Protein AF-A0A2G5T1W6-F1 (afdb_monomer_lite)

Organism: NCBI:txid1611254

Sequence (279 aa):
MADDSVLAAVERASLLQRIHRLDRDCKHKIKNFEFHKQRRVELQKAIESCLECIICNDSFDSKESTPRVLGCGHVFCEKCVFEMLERERRPIRFLMGMRSNKFPEVIIHCPICQKEIRFSENTTELSVWKFLPLMEVAESFTNTISLDSVDLVVQHETVILKGDETSDRLETIIKRLEQNSLDVNKKKVLENDRHTILDKLSNPIRNCARCHNQYHNTPFILKCGHVFCEACNILFFERFKKIEPACVKCPQCNKLSHYQRNETRGTAIYTFINSSQMH

Foldseek 3Di:
DVPVVVVQVVLVVVLVVLLVVLLVLLVVLLVVLVVLLVLLVLLVVLLLVLQAFPPPRDGCQDPQQFWFAALQQEIGGLVVQQVQQCVFQVVVCVVVVHDPQWRDWDWGADPPPRDIGIDHIPDGSVQTATQVLSNQLSNLVVPDPLPPPPPPDLDDDDDDDPPPDDPVRSVVSSVVSVVSSVVSVVSSVVSVVSSVSSVVSQQQQAAAPPPSDGEQDFWFAASNNGIGHPVVLCVQCVPDDQQQWHWGQDPPPRDIGTDHRPRDSTHGHPSGDHPVSSD

InterPro domains:
  IPR001841 Zinc finger, RING-type [PS50089] (53-114)
  IPR001841 Zinc finger, RING-type [PS50089] (208-254)
  IPR001841 Zinc finger, RING-type [SM00184] (53-113)
  IPR001841 Zinc finger, RING-type [SM00184] (208-253)
  IPR013083 Zinc finger, RING/FYVE/PHD-type [G3DSA:3.30.40.10] (40-144)
  IPR013083 Zinc finger, RING/FYVE/PHD-type [G3DSA:3.30.40.10] (197-273)
  IPR017907 Zinc finger, RING-type, conserved site [PS00518] (72-81)
  IPR027370 Zinc finger, RING-type, eukaryotic [PF13445] (53-90)
  IPR027370 Zinc finger, RING-type, eukaryotic [PF13445] (208-251)
  IPR051435 RING finger E3 ubiquitin-protein ligases [PTHR22791] (49-210)

pLDDT: mean 92.52, std 7.52, range [57.97, 98.19]

Secondary structure (DSSP, 8-state):
--HHHHHHHHHHHHHHHHHHHHHHHHHHHHHHHHHHHHHHHHHHHHHHHHSB-TTT--BTTSGGG-EEE-TTS-EEEHHHHHHHHHHHHHHHHHHTT--TT----EEEE-TTT--EEEE-TT--GGGSEE-HHHHHHHHHHHT-GGG---------------S---HHHHHHHHHHHHHHHHHHHHHHHHHHHHHHHHHHHHHHHHB-TTT--B-SS--EE-TTS-EE-HHHHHHHHTTS-TTS-EEEE-TTT--EEEE-TTS-SSEE-S-S--GGG--

Radius of gyration: 29.35 Å; chains: 1; bounding box: 79×38×89 Å

Structure (mmCIF, N/CA/C/O backbone):
data_AF-A0A2G5T1W6-F1
#
_entry.id   AF-A0A2G5T1W6-F1
#
loop_
_atom_site.group_PDB
_atom_site.id
_atom_site.type_symbol
_atom_site.label_atom_id
_atom_site.label_alt_id
_atom_site.label_comp_id
_atom_site.label_asym_id
_atom_site.label_entity_id
_atom_site.label_seq_id
_atom_site.pdbx_PDB_ins_code
_atom_site.Cartn_x
_atom_site.Cartn_y
_atom_site.Cartn_z
_atom_site.occupancy
_atom_site.B_iso_or_equiv
_atom_site.auth_seq_id
_atom_site.auth_comp_id
_atom_site.auth_asym_id
_atom_site.auth_atom_id
_atom_site.pdbx_PDB_model_num
ATOM 1 N N . MET A 1 1 ? -45.309 -1.003 57.511 1.00 59.94 1 MET A N 1
ATOM 2 C CA . MET A 1 1 ? -44.416 -2.158 57.261 1.00 59.94 1 MET A CA 1
ATOM 3 C C . MET A 1 1 ? -44.506 -2.739 55.846 1.00 59.94 1 MET A C 1
ATOM 5 O O . MET A 1 1 ? -43.591 -3.451 55.471 1.00 59.94 1 MET A O 1
ATOM 9 N N . ALA A 1 2 ? -45.533 -2.436 55.037 1.00 59.56 2 ALA A N 1
ATOM 10 C CA . ALA A 1 2 ? -45.559 -2.829 53.618 1.00 59.56 2 ALA A CA 1
ATOM 11 C C . ALA A 1 2 ? -44.713 -1.917 52.692 1.00 59.56 2 ALA A C 1
ATOM 13 O O . ALA A 1 2 ? -44.535 -2.243 51.525 1.00 59.56 2 ALA A O 1
ATOM 14 N N . ASP A 1 3 ? -44.188 -0.800 53.206 1.00 76.56 3 ASP A N 1
ATOM 15 C CA . ASP A 1 3 ? -43.534 0.253 52.412 1.00 76.56 3 ASP A CA 1
ATOM 16 C C . ASP A 1 3 ? -42.087 -0.105 52.005 1.00 76.56 3 ASP A C 1
ATOM 18 O O . ASP A 1 3 ? -41.707 0.015 50.842 1.00 76.56 3 ASP A O 1
ATOM 22 N N . ASP A 1 4 ? -41.298 -0.672 52.926 1.00 86.38 4 ASP A N 1
ATOM 23 C CA . ASP A 1 4 ? -39.867 -0.946 52.696 1.00 86.38 4 ASP A CA 1
ATOM 24 C C . ASP A 1 4 ? -39.619 -2.020 51.623 1.00 86.38 4 ASP A C 1
ATOM 26 O O . ASP A 1 4 ? -38.677 -1.929 50.835 1.00 86.38 4 ASP A O 1
ATOM 30 N N . SER A 1 5 ? -40.494 -3.029 51.541 1.00 87.31 5 SER A N 1
ATOM 31 C CA . SER A 1 5 ? -40.389 -4.081 50.519 1.00 87.31 5 SER A CA 1
ATOM 32 C C . SER A 1 5 ? -40.686 -3.555 49.115 1.00 87.31 5 SER A C 1
ATOM 34 O O . SER A 1 5 ? -40.118 -4.060 48.145 1.00 87.31 5 SER A O 1
ATOM 36 N N . VAL A 1 6 ? -41.587 -2.577 48.993 1.00 88.12 6 VAL A N 1
ATOM 37 C CA . VAL A 1 6 ? -41.930 -1.965 47.705 1.00 88.12 6 VAL A CA 1
ATOM 38 C C . VAL A 1 6 ? -40.779 -1.074 47.245 1.00 88.12 6 VAL A C 1
ATOM 40 O O . VAL A 1 6 ? -40.352 -1.182 46.095 1.00 88.12 6 VAL A O 1
ATOM 43 N N . LEU A 1 7 ? -40.215 -0.270 48.150 1.00 88.25 7 LEU A N 1
ATOM 44 C CA . LEU A 1 7 ? -39.054 0.576 47.864 1.00 88.25 7 LEU A CA 1
ATOM 45 C C . LEU A 1 7 ? -37.842 -0.246 47.396 1.00 88.25 7 LEU A C 1
ATOM 47 O O . LEU A 1 7 ? -37.270 0.058 46.348 1.00 88.25 7 LEU A O 1
ATOM 51 N N . ALA A 1 8 ? -37.516 -1.344 48.088 1.00 90.06 8 ALA A N 1
ATOM 52 C CA . ALA A 1 8 ? -36.414 -2.229 47.702 1.00 90.06 8 ALA A CA 1
ATOM 53 C C . ALA A 1 8 ? -36.625 -2.893 46.324 1.00 90.06 8 ALA A C 1
ATOM 55 O O . ALA A 1 8 ? -35.678 -3.064 45.552 1.00 90.06 8 ALA A O 1
ATOM 56 N N . ALA A 1 9 ? -37.867 -3.252 45.979 1.00 92.19 9 ALA A N 1
ATOM 57 C CA . ALA A 1 9 ? -38.192 -3.825 44.673 1.00 92.19 9 ALA A CA 1
ATOM 58 C C . ALA A 1 9 ? -38.029 -2.804 43.531 1.00 92.19 9 ALA A C 1
ATOM 60 O O . ALA A 1 9 ? -37.497 -3.142 42.470 1.00 92.19 9 ALA A O 1
ATOM 61 N N . VAL A 1 10 ? -38.448 -1.554 43.755 1.00 94.50 10 VAL A N 1
ATOM 62 C CA . VAL A 1 10 ? -38.295 -0.453 42.790 1.00 94.50 10 VAL A CA 1
ATOM 63 C C . VAL A 1 10 ? -36.817 -0.125 42.561 1.00 94.50 10 VAL A C 1
ATOM 65 O O . VAL A 1 10 ? -36.385 0.006 41.413 1.00 94.50 10 VAL A O 1
ATOM 68 N N . GLU A 1 11 ? -36.021 -0.050 43.628 1.00 95.62 11 GLU A N 1
ATOM 69 C CA . GLU A 1 11 ? -34.578 0.188 43.537 1.00 95.62 11 GLU A CA 1
ATOM 70 C C . GLU A 1 11 ? -33.872 -0.925 42.752 1.00 95.62 11 GLU A C 1
ATOM 72 O O . GLU A 1 11 ? -33.144 -0.655 41.791 1.00 95.62 11 GLU A O 1
ATOM 77 N N . ARG A 1 12 ? -34.166 -2.191 43.078 1.00 94.94 12 ARG A N 1
ATOM 78 C CA . ARG A 1 12 ? -33.647 -3.351 42.345 1.00 94.94 12 ARG A CA 1
ATOM 79 C C . ARG A 1 12 ? -33.980 -3.272 40.854 1.00 94.94 12 ARG A C 1
ATOM 81 O O . ARG A 1 12 ? -33.104 -3.493 40.017 1.00 94.94 12 ARG A O 1
ATOM 88 N N . ALA A 1 13 ? -35.228 -2.953 40.508 1.00 95.50 13 ALA A N 1
ATOM 89 C CA . ALA A 1 13 ? -35.657 -2.821 39.118 1.00 95.50 13 ALA A CA 1
ATOM 90 C C . ALA A 1 13 ? -34.876 -1.720 38.377 1.00 95.50 13 ALA A C 1
ATOM 92 O O . ALA A 1 13 ? -34.442 -1.929 37.241 1.00 95.50 13 ALA A O 1
ATOM 93 N N . SER A 1 14 ? -34.627 -0.585 39.037 1.00 97.06 14 SER A N 1
ATOM 94 C CA . SER A 1 14 ? -33.811 0.510 38.497 1.00 97.06 14 SER A CA 1
ATOM 95 C C . SER A 1 14 ? -32.368 0.071 38.207 1.00 97.06 14 SER A C 1
ATOM 97 O O . SER A 1 14 ? -31.842 0.318 37.114 1.00 97.06 14 SER A O 1
ATOM 99 N N . LEU A 1 15 ? -31.735 -0.653 39.139 1.00 97.25 15 LEU A N 1
ATOM 100 C CA . LEU A 1 15 ? -30.378 -1.186 38.963 1.00 97.25 15 LEU A CA 1
ATOM 101 C C . LEU A 1 15 ? -30.306 -2.195 37.810 1.00 97.25 15 LEU A C 1
ATOM 103 O O . LEU A 1 15 ? -29.427 -2.086 36.953 1.00 97.25 15 LEU A O 1
ATOM 107 N N . LEU A 1 16 ? -31.258 -3.129 37.729 1.00 96.31 16 LEU A N 1
ATOM 108 C CA . LEU A 1 16 ? -31.348 -4.097 36.630 1.00 96.31 16 LEU A CA 1
ATOM 109 C C . LEU A 1 16 ? -31.515 -3.399 35.274 1.00 96.31 16 LEU A C 1
ATOM 111 O O . LEU A 1 16 ? -30.816 -3.722 34.311 1.00 96.31 16 LEU A O 1
ATOM 115 N N . GLN A 1 17 ? -32.381 -2.386 35.193 1.00 96.88 17 GLN A N 1
ATOM 116 C CA . GLN A 1 17 ? -32.556 -1.595 33.977 1.00 96.88 17 GLN A CA 1
ATOM 117 C C . GLN A 1 17 ? -31.264 -0.859 33.585 1.00 96.88 17 GLN A C 1
ATOM 119 O O . GLN A 1 17 ? -30.926 -0.782 32.400 1.00 96.88 17 GLN A O 1
ATOM 124 N N . ARG A 1 18 ? -30.513 -0.326 34.558 1.00 97.75 18 ARG A N 1
ATOM 125 C CA . ARG A 1 18 ? -29.199 0.292 34.316 1.00 97.75 18 ARG A CA 1
ATOM 126 C C . ARG A 1 18 ? -28.182 -0.724 33.798 1.00 97.75 18 ARG A C 1
ATOM 128 O O . ARG A 1 18 ? -27.520 -0.421 32.808 1.00 97.75 18 ARG A O 1
ATOM 135 N N . ILE A 1 19 ? -28.109 -1.918 34.386 1.00 96.69 19 ILE A N 1
ATOM 136 C CA . ILE A 1 19 ? -27.242 -3.011 33.916 1.00 96.69 19 ILE A CA 1
ATOM 137 C C . ILE A 1 19 ? -27.563 -3.366 32.465 1.00 96.69 19 ILE A C 1
ATOM 139 O O . ILE A 1 19 ? -26.660 -3.382 31.636 1.00 96.69 19 ILE A O 1
ATOM 143 N N . HIS A 1 20 ? -28.836 -3.581 32.123 1.00 96.38 20 HIS A N 1
ATOM 144 C CA . HIS A 1 20 ? -29.225 -3.928 30.754 1.00 96.38 20 HIS A CA 1
ATOM 145 C C . HIS A 1 20 ? -28.880 -2.841 29.729 1.00 96.38 20 HIS A C 1
ATOM 147 O O . HIS A 1 20 ? -28.500 -3.164 28.601 1.00 96.38 20 HIS A O 1
ATOM 153 N N . ARG A 1 21 ? -29.001 -1.559 30.100 1.00 97.19 21 ARG A N 1
ATOM 154 C CA . ARG A 1 21 ? -28.564 -0.444 29.244 1.00 97.19 21 ARG A CA 1
ATOM 155 C C . ARG A 1 21 ? -27.050 -0.462 29.045 1.00 97.19 21 ARG A C 1
ATOM 157 O O . ARG A 1 21 ? -26.600 -0.493 27.906 1.00 97.19 21 ARG A O 1
ATOM 164 N N . LEU A 1 22 ? -26.282 -0.525 30.133 1.00 96.69 22 LEU A N 1
ATOM 165 C CA . LEU A 1 22 ? -24.819 -0.542 30.077 1.00 96.69 22 LEU A CA 1
ATOM 166 C C . LEU A 1 22 ? -24.272 -1.758 29.321 1.00 96.69 22 LEU A C 1
ATOM 168 O O . LEU A 1 22 ? -23.332 -1.615 28.546 1.00 96.69 22 LEU A O 1
ATOM 172 N N . ASP A 1 23 ? -24.864 -2.938 29.505 1.00 96.50 23 ASP A N 1
ATOM 173 C CA . ASP A 1 23 ? -24.495 -4.160 28.784 1.00 96.50 23 ASP A CA 1
ATOM 174 C C . ASP A 1 23 ? -24.718 -4.005 27.271 1.00 96.50 23 ASP A C 1
ATOM 176 O O . ASP A 1 23 ? -23.822 -4.279 26.470 1.00 96.50 23 ASP A O 1
ATOM 180 N N . ARG A 1 24 ? -25.883 -3.479 26.866 1.00 96.25 24 ARG A N 1
ATOM 181 C CA . ARG A 1 24 ? -26.185 -3.180 25.458 1.00 96.25 24 ARG A CA 1
ATOM 182 C C . ARG A 1 24 ? -25.208 -2.162 24.870 1.00 96.25 24 ARG A C 1
ATOM 184 O O . ARG A 1 24 ? -24.706 -2.374 23.765 1.00 96.25 24 ARG A O 1
ATOM 191 N N . ASP A 1 25 ? -24.923 -1.092 25.605 1.00 96.38 25 ASP A N 1
ATOM 192 C CA . ASP A 1 25 ? -23.989 -0.049 25.180 1.00 96.38 25 ASP A CA 1
ATOM 193 C C . ASP A 1 25 ? -22.567 -0.602 25.042 1.00 96.38 25 ASP A C 1
ATOM 195 O O . ASP A 1 25 ? -21.893 -0.326 24.049 1.00 96.38 25 ASP A O 1
ATOM 199 N N . CYS A 1 26 ? -22.124 -1.441 25.985 1.00 96.38 26 CYS A N 1
ATOM 200 C CA . CYS A 1 26 ? -20.847 -2.147 25.901 1.00 96.38 26 CYS A CA 1
ATOM 201 C C . CYS A 1 26 ? -20.792 -3.027 24.652 1.00 96.38 26 CYS A C 1
ATOM 203 O O . CYS A 1 26 ? -19.856 -2.898 23.869 1.00 96.38 26 CYS A O 1
ATOM 205 N N . LYS A 1 27 ? -21.810 -3.862 24.407 1.00 95.62 27 LYS A N 1
ATOM 206 C CA . LYS A 1 27 ? -21.886 -4.711 23.206 1.00 95.62 27 LYS A CA 1
ATOM 207 C C . LYS A 1 27 ? -21.796 -3.893 21.920 1.00 95.62 27 LYS A C 1
ATOM 209 O O . LYS A 1 27 ? -21.060 -4.263 21.008 1.00 95.62 27 LYS A O 1
ATOM 214 N N . HIS A 1 28 ? -22.506 -2.769 21.844 1.00 96.50 28 HIS A N 1
ATOM 215 C CA . HIS A 1 28 ? -22.442 -1.881 20.684 1.00 96.50 28 HIS A CA 1
ATOM 216 C C . HIS A 1 28 ? -21.050 -1.256 20.511 1.00 96.50 28 HIS A C 1
ATOM 218 O O . HIS A 1 28 ? -20.508 -1.248 19.406 1.00 96.50 28 HIS A O 1
ATOM 224 N N . LYS A 1 29 ? -20.435 -0.772 21.596 1.00 96.31 29 LYS A N 1
ATOM 225 C CA . LYS A 1 29 ? -19.072 -0.221 21.566 1.00 96.31 29 LYS A CA 1
ATOM 226 C C . LYS A 1 29 ? -18.034 -1.259 21.152 1.00 96.31 29 LYS A C 1
ATOM 228 O O . LYS A 1 29 ? -17.126 -0.913 20.404 1.00 96.31 29 LYS A O 1
ATOM 233 N N . ILE A 1 30 ? -18.181 -2.506 21.594 1.00 95.38 30 ILE A N 1
ATOM 234 C CA . ILE A 1 30 ? -17.285 -3.610 21.233 1.00 95.38 30 ILE A CA 1
ATOM 235 C C . ILE A 1 30 ? -17.407 -3.930 19.746 1.00 95.38 30 ILE A C 1
ATOM 237 O O . ILE A 1 30 ? -16.393 -3.915 19.060 1.00 95.38 30 ILE A O 1
ATOM 241 N N . LYS A 1 31 ? -18.627 -4.072 19.212 1.00 95.62 31 LYS A N 1
ATOM 242 C CA . LYS A 1 31 ? -18.839 -4.237 17.761 1.00 95.62 31 LYS A CA 1
ATOM 243 C C . LYS A 1 31 ? -18.237 -3.088 16.946 1.00 95.62 31 LYS A C 1
ATOM 245 O O . LYS A 1 31 ? -17.646 -3.296 15.894 1.00 95.62 31 LYS A O 1
ATOM 250 N N . ASN A 1 32 ? -18.381 -1.857 17.435 1.00 95.62 32 ASN A N 1
ATOM 251 C CA . ASN A 1 32 ? -17.805 -0.677 16.794 1.00 95.62 32 ASN A CA 1
ATOM 252 C C . ASN A 1 32 ? -16.262 -0.712 16.831 1.00 95.62 32 ASN A C 1
ATOM 254 O O . ASN A 1 32 ? -15.614 -0.442 15.825 1.00 95.62 32 ASN A O 1
ATOM 258 N N . PHE A 1 33 ? -15.669 -1.097 17.964 1.00 94.81 33 PHE A N 1
ATOM 259 C CA . PHE A 1 33 ? -14.228 -1.328 18.080 1.00 94.81 33 PHE A CA 1
ATOM 260 C C . PHE A 1 33 ? -13.737 -2.419 17.113 1.00 94.81 33 PHE A C 1
ATOM 262 O O . PHE A 1 33 ? -12.756 -2.196 16.411 1.00 94.81 33 PHE A O 1
ATOM 269 N N . GLU A 1 34 ? -14.438 -3.551 17.023 1.00 94.44 34 GLU A N 1
ATOM 270 C CA . GLU A 1 34 ? -14.120 -4.644 16.094 1.00 94.44 34 GLU A CA 1
ATOM 271 C C . GLU A 1 34 ? -14.139 -4.180 14.634 1.00 94.44 34 GLU A C 1
ATOM 273 O O . GLU A 1 34 ? -13.223 -4.504 13.884 1.00 94.44 34 GLU A O 1
ATOM 278 N N . PHE A 1 35 ? -15.119 -3.359 14.243 1.00 94.44 35 PHE A N 1
ATOM 279 C CA . PHE A 1 35 ? -15.164 -2.749 12.912 1.00 94.44 35 PHE A CA 1
ATOM 280 C C . PHE A 1 35 ? -13.923 -1.888 12.621 1.00 94.44 35 PHE A C 1
ATOM 282 O O . PHE A 1 35 ? -13.302 -2.027 11.568 1.00 94.44 35 PHE A O 1
ATOM 289 N N . HIS A 1 36 ? -13.526 -1.020 13.558 1.00 93.25 36 HIS A N 1
ATOM 290 C CA . HIS A 1 36 ? -12.327 -0.190 13.396 1.00 93.25 36 HIS A CA 1
ATOM 291 C C . HIS A 1 36 ? -11.050 -1.030 13.316 1.00 93.25 36 HIS A C 1
ATOM 293 O O . HIS A 1 36 ? -10.192 -0.755 12.476 1.00 93.25 36 HIS A O 1
ATOM 299 N N . LYS A 1 37 ? -10.958 -2.081 14.139 1.00 93.12 37 LYS A N 1
ATOM 300 C CA . LYS A 1 37 ? -9.853 -3.038 14.098 1.00 93.12 37 LYS A CA 1
ATOM 301 C C . LYS A 1 37 ? -9.771 -3.734 12.743 1.00 93.12 37 LYS A C 1
ATOM 303 O O . LYS A 1 37 ? -8.703 -3.771 12.140 1.00 93.12 37 LYS A O 1
ATOM 308 N N . GLN A 1 38 ? -10.893 -4.247 12.244 1.00 93.00 38 GLN A N 1
ATOM 309 C CA . GLN A 1 38 ? -10.954 -4.940 10.960 1.00 93.00 38 GLN A CA 1
ATOM 310 C C . GLN A 1 38 ? -10.500 -4.032 9.811 1.00 93.00 38 GLN A C 1
ATOM 312 O O . GLN A 1 38 ? -9.616 -4.414 9.049 1.00 93.00 38 GLN A O 1
ATOM 317 N N . ARG A 1 39 ? -11.010 -2.795 9.750 1.00 93.25 39 ARG A N 1
ATOM 318 C CA . ARG A 1 39 ? -10.614 -1.803 8.739 1.00 93.25 39 ARG A CA 1
ATOM 319 C C . ARG A 1 39 ? -9.109 -1.504 8.765 1.00 93.25 39 ARG A C 1
ATOM 321 O O . ARG A 1 39 ? -8.481 -1.380 7.714 1.00 93.25 39 ARG A O 1
ATOM 328 N N . ARG A 1 40 ? -8.520 -1.389 9.960 1.00 93.12 40 ARG A N 1
ATOM 329 C CA . ARG A 1 40 ? -7.074 -1.186 10.125 1.00 93.12 40 ARG A CA 1
ATOM 330 C C . ARG A 1 40 ? -6.281 -2.405 9.638 1.00 93.12 40 ARG A C 1
ATOM 332 O O . ARG A 1 40 ? -5.289 -2.232 8.935 1.00 93.12 40 ARG A O 1
ATOM 339 N N . VAL A 1 41 ? -6.708 -3.617 10.003 1.00 91.62 41 VAL A N 1
ATOM 340 C CA . VAL A 1 41 ? -6.078 -4.881 9.575 1.00 91.62 41 VAL A CA 1
ATOM 341 C C . VAL A 1 41 ? -6.123 -5.032 8.054 1.00 91.62 41 VAL A C 1
ATOM 343 O O . VAL A 1 41 ? -5.125 -5.414 7.453 1.00 91.62 41 VAL A O 1
ATOM 346 N N . GLU A 1 42 ? -7.254 -4.725 7.423 1.00 92.56 42 GLU A N 1
ATOM 347 C CA . GLU A 1 42 ? -7.406 -4.773 5.964 1.00 92.56 42 GLU A CA 1
ATOM 348 C C . GLU A 1 42 ? -6.459 -3.799 5.262 1.00 92.56 42 GLU A C 1
ATOM 350 O O . GLU A 1 42 ? -5.757 -4.196 4.333 1.00 92.56 42 GLU A O 1
ATOM 355 N N . LEU A 1 43 ? -6.361 -2.560 5.758 1.00 92.94 43 LEU A N 1
ATOM 356 C CA . LEU A 1 43 ? -5.400 -1.586 5.247 1.00 92.94 43 LEU A CA 1
ATOM 357 C C . LEU A 1 43 ? -3.955 -2.069 5.414 1.00 92.94 43 LEU A C 1
ATOM 359 O O . LEU A 1 43 ? -3.180 -2.001 4.465 1.00 92.94 43 LEU A O 1
ATOM 363 N N . GLN A 1 44 ? -3.592 -2.575 6.596 1.00 92.50 44 GLN A N 1
ATOM 364 C CA . GLN A 1 44 ? -2.253 -3.115 6.837 1.00 92.50 44 GLN A CA 1
ATOM 365 C C . GLN A 1 44 ? -1.921 -4.228 5.835 1.00 92.50 44 GLN A C 1
ATOM 367 O O . GLN A 1 44 ? -0.903 -4.135 5.158 1.00 92.50 44 GLN A O 1
ATOM 372 N N . LYS A 1 45 ? -2.813 -5.210 5.666 1.00 91.69 45 LYS A N 1
ATOM 373 C CA . LYS A 1 45 ? -2.629 -6.308 4.705 1.00 91.69 45 LYS A CA 1
ATOM 374 C C . LYS A 1 45 ? -2.496 -5.810 3.268 1.00 91.69 45 LYS A C 1
ATOM 376 O O . LYS A 1 45 ? -1.668 -6.315 2.515 1.00 91.69 45 LYS A O 1
ATOM 381 N N . ALA A 1 46 ? -3.299 -4.820 2.874 1.00 93.06 46 ALA A N 1
ATOM 382 C CA . ALA A 1 46 ? -3.207 -4.222 1.545 1.00 93.06 46 ALA A CA 1
ATOM 383 C C . ALA A 1 46 ? -1.836 -3.562 1.318 1.00 93.06 46 ALA A C 1
ATOM 385 O O . ALA A 1 46 ? -1.258 -3.706 0.240 1.00 93.06 46 ALA A O 1
ATOM 386 N N . ILE A 1 47 ? -1.287 -2.891 2.335 1.00 93.31 47 ILE A N 1
ATOM 387 C CA . ILE A 1 47 ? 0.050 -2.291 2.269 1.00 93.31 47 ILE A CA 1
ATOM 388 C C . ILE A 1 47 ? 1.128 -3.369 2.212 1.00 93.31 47 ILE A C 1
ATOM 390 O O . ILE A 1 47 ? 1.946 -3.332 1.300 1.00 93.31 47 ILE A O 1
ATOM 394 N N . GLU A 1 48 ? 1.097 -4.348 3.116 1.00 92.31 48 GLU A N 1
ATOM 395 C CA . GLU A 1 48 ? 2.052 -5.465 3.156 1.00 92.31 48 GLU A CA 1
ATOM 396 C C . GLU A 1 48 ? 2.114 -6.196 1.811 1.00 92.31 48 GLU A C 1
ATOM 398 O O . GLU A 1 48 ? 3.195 -6.381 1.263 1.00 92.31 48 GLU A O 1
ATOM 403 N N . SER A 1 49 ? 0.960 -6.470 1.191 1.00 92.19 49 SER A N 1
ATOM 404 C CA . SER A 1 49 ? 0.902 -7.112 -0.131 1.00 92.19 49 SER A CA 1
ATOM 405 C C . SER A 1 49 ? 1.563 -6.307 -1.261 1.00 92.19 49 SER A C 1
ATOM 407 O O . SER A 1 49 ? 1.906 -6.866 -2.301 1.00 92.19 49 SER A O 1
ATOM 409 N N . CYS A 1 50 ? 1.743 -4.994 -1.081 1.00 94.81 50 CYS A N 1
ATOM 410 C CA . CYS A 1 50 ? 2.457 -4.142 -2.029 1.00 94.81 50 CYS A CA 1
ATOM 411 C C . CYS A 1 50 ? 3.963 -4.071 -1.742 1.00 94.81 50 CYS A C 1
ATOM 413 O O . CYS A 1 50 ? 4.712 -3.654 -2.624 1.00 94.81 50 CYS A O 1
ATOM 415 N N . LEU A 1 51 ? 4.401 -4.415 -0.528 1.00 94.94 51 LEU A N 1
ATOM 416 C CA . LEU A 1 51 ? 5.769 -4.212 -0.043 1.00 94.94 51 LEU A CA 1
ATOM 417 C C . LEU A 1 51 ? 6.711 -5.389 -0.319 1.00 94.94 51 LEU A C 1
ATOM 419 O O . LEU A 1 51 ? 7.878 -5.319 0.062 1.00 94.94 51 LEU A O 1
ATOM 423 N N . GLU A 1 52 ? 6.245 -6.422 -1.014 1.00 95.06 52 GLU A N 1
ATOM 424 C CA . GLU A 1 52 ? 7.018 -7.627 -1.308 1.00 95.06 52 GLU A CA 1
ATOM 425 C C . GLU A 1 52 ? 7.179 -7.853 -2.815 1.00 95.06 52 GLU A C 1
ATOM 427 O O . GLU A 1 52 ? 6.306 -7.556 -3.638 1.00 95.06 52 GLU A O 1
ATOM 432 N N . CYS A 1 53 ? 8.323 -8.415 -3.197 1.00 96.81 53 CYS A N 1
ATOM 433 C CA . CYS A 1 53 ? 8.564 -8.846 -4.565 1.00 96.81 53 CYS A CA 1
ATOM 434 C C . CYS A 1 53 ? 7.855 -10.176 -4.843 1.00 96.81 53 CYS A C 1
ATOM 436 O O . CYS A 1 53 ? 8.196 -11.183 -4.240 1.00 96.81 53 CYS A O 1
ATOM 438 N N . ILE A 1 54 ? 6.984 -10.243 -5.852 1.00 96.06 54 ILE A N 1
ATOM 439 C CA . ILE A 1 54 ? 6.246 -11.481 -6.181 1.00 96.06 54 ILE A CA 1
ATOM 440 C C . ILE A 1 54 ? 7.128 -12.671 -6.623 1.00 96.06 54 ILE A C 1
ATOM 442 O O . ILE A 1 54 ? 6.645 -13.794 -6.727 1.00 96.06 54 ILE A O 1
ATOM 446 N N . ILE A 1 55 ? 8.400 -12.434 -6.974 1.00 96.69 55 ILE A N 1
ATOM 447 C CA . ILE A 1 55 ? 9.314 -13.493 -7.437 1.00 96.69 55 ILE A CA 1
ATOM 448 C C . ILE A 1 55 ? 10.043 -14.142 -6.260 1.00 96.69 55 ILE A C 1
ATOM 450 O O . ILE A 1 55 ? 10.091 -15.366 -6.183 1.00 96.69 55 ILE A O 1
ATOM 454 N N . CYS A 1 56 ? 10.647 -13.338 -5.380 1.00 96.62 56 CYS A N 1
ATOM 455 C CA . CYS A 1 56 ? 11.450 -13.842 -4.261 1.00 96.62 56 CYS A CA 1
ATOM 456 C C . CYS A 1 56 ? 10.736 -13.779 -2.906 1.00 96.62 56 CYS A C 1
ATOM 458 O O . CYS A 1 56 ? 11.218 -14.385 -1.959 1.00 96.62 56 CYS A O 1
ATOM 460 N N . ASN A 1 57 ? 9.596 -13.087 -2.822 1.00 95.25 57 ASN A N 1
ATOM 461 C CA . ASN A 1 57 ? 8.873 -12.750 -1.592 1.00 95.25 57 ASN A CA 1
ATOM 462 C C . ASN A 1 57 ? 9.705 -11.951 -0.572 1.00 95.25 57 ASN A C 1
ATOM 464 O O . ASN A 1 57 ? 9.323 -11.854 0.588 1.00 95.25 57 ASN A O 1
ATOM 468 N N . ASP A 1 58 ? 10.827 -11.359 -0.995 1.00 94.62 58 ASP A N 1
ATOM 469 C CA . ASP A 1 58 ? 11.590 -10.442 -0.148 1.00 94.62 58 ASP A CA 1
ATOM 470 C C . ASP A 1 58 ? 10.885 -9.079 -0.087 1.00 94.62 58 ASP A C 1
ATOM 472 O O . ASP A 1 58 ? 10.384 -8.575 -1.105 1.00 94.62 58 ASP A O 1
ATOM 476 N N . SER A 1 59 ? 10.901 -8.458 1.092 1.00 93.38 59 SER A N 1
ATOM 477 C CA . SER A 1 59 ? 10.426 -7.093 1.319 1.00 93.38 59 SER A CA 1
ATOM 478 C C . SER A 1 59 ? 11.293 -6.067 0.582 1.00 93.38 59 SER A C 1
ATOM 480 O O . SER A 1 59 ? 12.506 -6.223 0.431 1.00 93.38 59 SER A O 1
ATOM 482 N N . PHE A 1 60 ? 10.690 -4.964 0.138 1.00 94.06 60 PHE A N 1
ATOM 483 C CA . PHE A 1 60 ? 11.371 -3.844 -0.532 1.00 94.06 60 PHE A CA 1
ATOM 484 C C . PHE A 1 60 ? 12.112 -2.890 0.432 1.00 94.06 60 PHE A C 1
ATOM 486 O O . PHE A 1 60 ? 12.324 -1.719 0.115 1.00 94.06 60 PHE A O 1
ATOM 493 N N . ASP A 1 61 ? 12.482 -3.364 1.621 1.00 86.06 61 ASP A N 1
ATOM 494 C CA . ASP A 1 61 ? 13.079 -2.565 2.698 1.00 86.06 61 ASP A CA 1
ATOM 495 C C . ASP A 1 61 ? 14.604 -2.409 2.628 1.00 86.06 61 ASP A C 1
ATOM 497 O O . ASP A 1 61 ? 15.183 -1.547 3.294 1.00 86.06 61 ASP A O 1
ATOM 501 N N . SER A 1 62 ? 15.269 -3.230 1.823 1.00 80.88 62 SER A N 1
ATOM 502 C CA . SER A 1 62 ? 16.719 -3.280 1.735 1.00 80.88 62 SER A CA 1
ATOM 503 C C . SER A 1 62 ? 17.221 -2.569 0.479 1.00 80.88 62 SER A C 1
ATOM 505 O O . SER A 1 62 ? 16.525 -2.418 -0.528 1.00 80.88 62 SER A O 1
ATOM 507 N N . LYS A 1 63 ? 18.496 -2.163 0.496 1.00 77.38 63 LYS A N 1
ATOM 508 C CA . LYS A 1 63 ? 19.137 -1.557 -0.684 1.00 77.38 63 LYS A CA 1
ATOM 509 C C . LYS A 1 63 ? 19.093 -2.490 -1.900 1.00 77.38 63 LYS A C 1
ATOM 511 O O . LYS A 1 63 ? 18.891 -2.015 -3.017 1.00 77.38 63 LYS A O 1
ATOM 516 N N . GLU A 1 64 ? 19.254 -3.794 -1.676 1.00 77.69 64 GLU A N 1
ATOM 517 C CA . GLU A 1 64 ? 19.273 -4.828 -2.721 1.00 77.69 64 GLU A CA 1
ATOM 518 C C . GLU A 1 64 ? 17.869 -5.203 -3.218 1.00 77.69 64 GLU A C 1
ATOM 520 O O . GLU A 1 64 ? 17.716 -5.713 -4.330 1.00 77.69 64 GLU A O 1
ATOM 525 N N . SER A 1 65 ? 16.833 -4.874 -2.443 1.00 89.75 65 SER A N 1
ATOM 526 C CA . SER A 1 65 ? 15.432 -5.059 -2.803 1.00 89.75 65 SER A CA 1
ATOM 527 C C . SER A 1 65 ? 14.767 -3.771 -3.304 1.00 89.75 65 SER A C 1
ATOM 529 O O . SER A 1 65 ? 13.559 -3.609 -3.213 1.00 89.75 65 SER A O 1
ATOM 531 N N . THR A 1 66 ? 15.519 -2.853 -3.925 1.00 95.56 66 THR A N 1
ATOM 532 C CA . THR A 1 66 ? 14.927 -1.641 -4.522 1.00 95.56 66 THR A CA 1
ATOM 533 C C . THR A 1 66 ? 13.856 -2.015 -5.573 1.00 95.56 66 THR A C 1
ATOM 535 O O . THR A 1 66 ? 14.182 -2.721 -6.531 1.00 95.56 66 THR A O 1
ATOM 538 N N . PRO A 1 67 ? 12.600 -1.533 -5.471 1.00 97.38 67 PRO A N 1
ATOM 539 C CA . PRO A 1 67 ? 11.529 -1.877 -6.403 1.00 97.38 67 PRO A CA 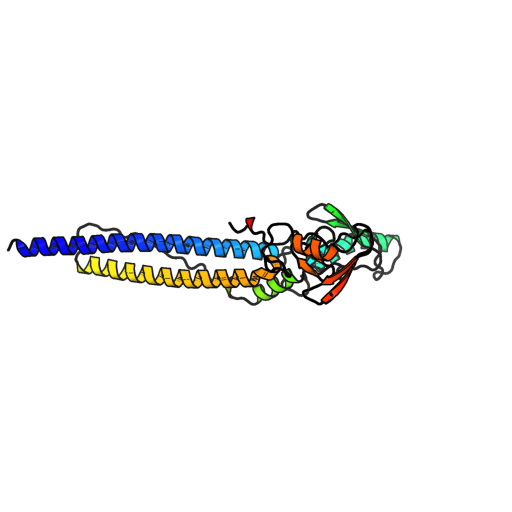1
ATOM 540 C C . PRO A 1 67 ? 11.710 -1.186 -7.762 1.00 97.38 67 PRO A C 1
ATOM 542 O O . PRO A 1 67 ? 11.874 0.037 -7.868 1.00 97.38 67 PRO A O 1
ATOM 545 N N . ARG A 1 68 ? 11.645 -1.983 -8.828 1.00 97.19 68 ARG A N 1
ATOM 546 C CA . ARG A 1 68 ? 11.832 -1.595 -10.228 1.00 97.19 68 ARG A CA 1
ATOM 547 C C . ARG A 1 68 ? 10.572 -1.891 -11.037 1.00 97.19 68 ARG A C 1
ATOM 549 O O . ARG A 1 68 ? 10.016 -2.982 -10.959 1.00 97.19 68 ARG A O 1
ATOM 556 N N . VAL A 1 69 ? 10.138 -0.920 -11.836 1.00 97.44 69 VAL A N 1
ATOM 557 C CA . VAL A 1 69 ? 8.935 -1.006 -12.672 1.00 97.44 69 VAL A CA 1
ATOM 558 C C . VAL A 1 69 ? 9.307 -1.379 -14.101 1.00 97.44 69 VAL A C 1
ATOM 560 O O . VAL A 1 69 ? 9.918 -0.585 -14.817 1.00 97.44 69 VAL A O 1
ATOM 563 N N . LEU A 1 70 ? 8.879 -2.554 -14.554 1.00 97.06 70 LEU A N 1
ATOM 564 C CA . LEU A 1 70 ? 9.026 -2.948 -15.955 1.00 97.06 70 LEU A CA 1
ATOM 565 C C . LEU A 1 70 ? 8.145 -2.093 -16.881 1.00 97.06 70 LEU A C 1
ATOM 567 O O . LEU A 1 70 ? 7.121 -1.557 -16.470 1.00 97.06 70 LEU A O 1
ATOM 571 N N . GLY A 1 71 ? 8.454 -2.050 -18.181 1.00 94.69 71 GLY A N 1
ATOM 572 C CA . GLY A 1 71 ? 7.647 -1.311 -19.174 1.00 94.69 71 GLY A CA 1
ATOM 573 C C . GLY A 1 71 ? 6.196 -1.803 -19.335 1.00 94.69 71 GLY A C 1
ATOM 574 O O . GLY A 1 71 ? 5.396 -1.184 -20.034 1.00 94.69 71 GLY A O 1
ATOM 575 N N . CYS A 1 72 ? 5.843 -2.923 -18.700 1.00 96.19 72 CYS A N 1
ATOM 576 C CA . CYS A 1 72 ? 4.474 -3.416 -18.602 1.00 96.19 72 CYS A CA 1
ATOM 577 C C . CYS A 1 72 ? 3.716 -2.926 -17.359 1.00 96.19 72 CYS A C 1
ATOM 579 O O . CYS A 1 72 ? 2.526 -3.195 -17.289 1.00 96.19 72 CYS A O 1
ATOM 581 N N . GLY A 1 73 ? 4.366 -2.251 -16.404 1.00 96.12 73 GLY A N 1
ATOM 582 C CA . GLY A 1 73 ? 3.732 -1.734 -15.186 1.00 96.12 73 GLY A CA 1
ATOM 583 C C . GLY A 1 73 ? 3.874 -2.585 -13.927 1.00 96.12 73 GLY A C 1
ATOM 584 O O . GLY A 1 73 ? 3.519 -2.128 -12.841 1.00 96.12 73 GLY A O 1
ATOM 585 N N . HIS A 1 74 ? 4.383 -3.811 -14.056 1.00 97.75 74 HIS A N 1
ATOM 586 C CA . HIS A 1 74 ? 4.635 -4.695 -12.920 1.00 97.75 74 HIS A CA 1
ATOM 587 C C . HIS A 1 74 ? 5.952 -4.366 -12.220 1.00 97.75 74 HIS A C 1
ATOM 589 O O . HIS A 1 74 ? 6.923 -3.947 -12.862 1.00 97.75 74 HIS A O 1
ATOM 595 N N . VAL A 1 75 ? 5.963 -4.577 -10.905 1.00 97.75 75 VAL A N 1
ATOM 596 C CA . VAL A 1 75 ? 7.053 -4.201 -10.005 1.00 97.75 75 VAL A CA 1
ATOM 597 C C . VAL A 1 75 ? 7.765 -5.449 -9.495 1.00 97.75 75 VAL A C 1
ATOM 599 O O . VAL A 1 75 ? 7.121 -6.399 -9.061 1.00 97.75 75 VAL A O 1
ATOM 602 N N . PHE A 1 76 ? 9.094 -5.432 -9.539 1.00 97.50 76 PHE A N 1
ATOM 603 C CA . PHE A 1 76 ? 9.958 -6.496 -9.026 1.00 97.50 76 PHE A CA 1
ATOM 604 C C . PHE A 1 76 ? 11.155 -5.876 -8.313 1.00 97.50 76 PHE A C 1
ATOM 606 O O . PHE A 1 76 ? 11.510 -4.730 -8.592 1.00 97.50 76 PHE A O 1
ATOM 613 N N . CYS A 1 77 ? 11.809 -6.612 -7.418 1.00 97.62 77 CYS A N 1
ATOM 614 C CA . CYS A 1 77 ? 13.043 -6.118 -6.820 1.00 97.62 77 CYS A CA 1
ATOM 615 C C . CYS A 1 77 ? 14.171 -6.072 -7.866 1.00 97.62 77 CYS A C 1
ATOM 617 O O . CYS A 1 77 ? 14.184 -6.831 -8.839 1.00 97.62 77 CYS A O 1
ATOM 619 N N . GLU A 1 78 ? 15.126 -5.168 -7.665 1.00 97.00 78 GLU A N 1
ATOM 620 C CA . GLU A 1 78 ? 16.269 -4.960 -8.556 1.00 97.00 78 GLU A CA 1
ATOM 621 C C . GLU A 1 78 ? 17.042 -6.251 -8.847 1.00 97.00 78 GLU A C 1
ATOM 623 O O . GLU A 1 78 ? 17.339 -6.531 -10.009 1.00 97.00 78 GLU A O 1
ATOM 628 N N . LYS A 1 79 ? 17.281 -7.072 -7.819 1.00 97.06 79 LYS A N 1
ATOM 629 C CA . LYS A 1 79 ? 17.937 -8.377 -7.950 1.00 97.06 79 LYS A CA 1
ATOM 630 C C . LYS A 1 79 ? 17.186 -9.322 -8.892 1.00 97.06 79 LYS A C 1
ATOM 632 O O . LYS A 1 79 ? 17.799 -9.904 -9.782 1.00 97.06 79 LYS A O 1
ATOM 637 N N . CYS A 1 80 ? 15.864 -9.443 -8.762 1.00 97.88 80 CYS A N 1
ATOM 638 C CA . CYS A 1 80 ? 15.081 -10.290 -9.663 1.00 97.88 80 CYS A CA 1
ATOM 639 C C . CYS A 1 80 ? 15.093 -9.763 -11.104 1.00 97.88 80 CYS A C 1
ATOM 641 O O . CYS A 1 80 ? 15.177 -10.554 -12.042 1.00 97.88 80 CYS A O 1
ATOM 643 N N . VAL A 1 81 ? 15.063 -8.440 -11.303 1.00 97.81 81 VAL A N 1
ATOM 644 C CA . VAL A 1 81 ? 15.206 -7.849 -12.646 1.00 97.81 81 VAL A CA 1
ATOM 645 C C . VAL A 1 81 ? 16.586 -8.156 -13.235 1.00 97.81 81 VAL A C 1
ATOM 647 O O . VAL A 1 81 ? 16.676 -8.524 -14.407 1.00 97.81 81 VAL A O 1
ATOM 650 N N . PHE A 1 82 ? 17.651 -8.058 -12.434 1.00 97.19 82 PHE A N 1
ATOM 651 C CA . PHE A 1 82 ? 19.000 -8.453 -12.842 1.00 97.19 82 PHE A CA 1
ATOM 652 C C . PHE A 1 82 ? 19.051 -9.926 -13.265 1.00 97.19 82 PHE A C 1
ATOM 654 O O . PHE A 1 82 ? 19.513 -10.231 -14.363 1.00 97.19 82 PHE A O 1
ATOM 661 N N . GLU A 1 83 ? 18.533 -10.839 -12.441 1.00 97.69 83 GLU A N 1
ATOM 662 C CA . GLU A 1 83 ? 18.530 -12.279 -12.726 1.00 97.69 83 GLU A CA 1
ATOM 663 C C . GLU A 1 83 ? 17.738 -12.622 -13.996 1.00 97.69 83 GLU A C 1
ATOM 665 O O . GLU A 1 83 ? 18.172 -13.466 -14.785 1.00 97.69 83 GLU A O 1
ATOM 670 N N . MET A 1 84 ? 16.612 -11.941 -14.231 1.00 97.75 84 MET A N 1
ATOM 671 C CA . MET A 1 84 ? 15.830 -12.066 -15.465 1.00 97.75 84 MET A CA 1
ATOM 672 C C . MET A 1 84 ? 16.638 -11.647 -16.698 1.00 97.75 84 MET A C 1
ATOM 674 O O . MET A 1 84 ? 16.672 -12.373 -17.687 1.00 97.75 84 MET A O 1
ATOM 678 N N . LEU A 1 85 ? 17.316 -10.497 -16.644 1.00 97.62 85 LEU A N 1
ATOM 679 C CA . LEU A 1 85 ? 18.151 -10.022 -17.751 1.00 97.62 85 LEU A CA 1
ATOM 680 C C . LEU A 1 85 ? 19.360 -10.931 -17.985 1.00 97.62 85 LEU A C 1
ATOM 682 O O . LEU A 1 85 ? 19.708 -11.237 -19.124 1.00 97.62 85 LEU A O 1
ATOM 686 N N . GLU A 1 86 ? 20.020 -11.359 -16.913 1.00 97.31 86 GLU A N 1
ATOM 687 C CA . GLU A 1 86 ? 21.228 -12.175 -16.974 1.00 97.31 86 GLU A CA 1
ATOM 688 C C . GLU A 1 86 ? 20.952 -13.576 -17.538 1.00 97.31 86 GLU A C 1
ATOM 690 O O . GLU A 1 86 ? 21.785 -14.107 -18.279 1.00 97.31 86 GLU A O 1
ATOM 695 N N . ARG A 1 87 ? 19.766 -14.138 -17.265 1.00 97.69 87 ARG A N 1
ATOM 696 C CA . ARG A 1 87 ? 19.295 -15.400 -17.854 1.00 97.69 87 ARG A CA 1
ATOM 697 C C . ARG A 1 87 ? 19.278 -15.353 -19.382 1.00 97.69 87 ARG A C 1
ATOM 699 O O . ARG A 1 87 ? 19.782 -16.281 -20.006 1.00 97.69 87 ARG A O 1
ATOM 706 N N . GLU A 1 88 ? 18.779 -14.265 -19.965 1.00 97.75 88 GLU A N 1
ATOM 707 C CA . GLU A 1 88 ? 18.716 -14.095 -21.424 1.00 97.75 88 GLU A CA 1
ATOM 708 C C . GLU A 1 88 ? 20.062 -13.665 -22.029 1.00 97.75 88 GLU A C 1
ATOM 710 O O . GLU A 1 88 ? 20.428 -14.062 -23.135 1.00 97.75 88 GLU A O 1
ATOM 715 N N . ARG A 1 89 ? 20.855 -12.868 -21.302 1.00 96.81 89 ARG A N 1
ATOM 716 C CA . ARG A 1 89 ? 22.131 -12.335 -21.813 1.00 96.81 89 ARG A CA 1
ATOM 717 C C . ARG A 1 89 ? 23.259 -13.353 -21.815 1.00 96.81 89 ARG A C 1
ATOM 719 O O . ARG A 1 89 ? 24.116 -13.308 -22.701 1.00 96.81 89 ARG A O 1
ATOM 726 N N . ARG A 1 90 ? 23.312 -14.243 -20.821 1.00 96.38 90 ARG A N 1
ATOM 727 C CA . ARG A 1 90 ? 24.425 -15.187 -20.658 1.00 96.38 90 ARG A CA 1
ATOM 728 C C . ARG A 1 90 ? 24.614 -16.105 -21.875 1.00 96.38 90 ARG A C 1
ATOM 730 O O . ARG A 1 90 ? 25.756 -16.176 -22.339 1.00 96.38 90 ARG A O 1
ATOM 737 N N . PRO A 1 91 ? 23.569 -16.746 -22.438 1.00 97.12 91 PRO A N 1
ATOM 738 C CA . PRO A 1 91 ? 23.706 -17.560 -23.646 1.00 97.12 91 PRO A CA 1
ATOM 739 C C . PRO A 1 91 ? 24.228 -16.764 -24.848 1.00 97.12 91 PRO A C 1
ATOM 741 O O . PRO A 1 91 ? 25.112 -17.239 -25.557 1.00 97.12 91 PRO A O 1
ATOM 744 N N . ILE A 1 92 ? 23.751 -15.528 -25.039 1.00 95.88 92 ILE A N 1
ATOM 745 C CA . ILE A 1 92 ? 24.172 -14.662 -26.153 1.00 95.88 92 ILE A CA 1
ATOM 746 C C . ILE A 1 92 ? 25.654 -14.300 -26.028 1.00 95.88 92 ILE A C 1
ATOM 748 O O . ILE A 1 92 ? 26.408 -14.431 -26.992 1.00 95.88 92 ILE A O 1
ATOM 752 N N . ARG A 1 93 ? 26.108 -13.897 -24.832 1.00 95.81 93 ARG A N 1
ATOM 753 C CA . ARG A 1 93 ? 27.527 -13.574 -24.610 1.00 95.81 93 ARG A CA 1
ATOM 754 C C . ARG A 1 93 ? 28.431 -14.777 -24.843 1.00 95.81 93 ARG A C 1
ATOM 756 O O . ARG A 1 93 ? 29.498 -14.609 -25.428 1.00 95.81 93 ARG A O 1
ATOM 763 N N . PHE A 1 94 ? 28.003 -15.961 -24.401 1.00 95.12 94 PHE A N 1
ATOM 764 C CA . PHE A 1 94 ? 28.734 -17.206 -24.623 1.00 95.12 94 PHE A CA 1
ATOM 765 C C . PHE A 1 94 ? 28.852 -17.520 -26.119 1.00 95.12 94 PHE A C 1
ATOM 767 O O . PHE A 1 94 ? 29.958 -17.731 -26.610 1.00 95.12 94 PHE A O 1
ATOM 774 N N . LEU A 1 95 ? 27.738 -17.460 -26.855 1.00 96.19 95 LEU A N 1
ATOM 775 C CA . LEU A 1 95 ? 27.701 -17.738 -28.292 1.00 96.19 95 LEU A CA 1
ATOM 776 C C . LEU A 1 95 ? 28.555 -16.754 -29.108 1.00 96.19 95 LEU A C 1
ATOM 778 O O . LEU A 1 95 ? 29.220 -17.150 -30.060 1.00 96.19 95 LEU A O 1
ATOM 782 N N . MET A 1 96 ? 28.556 -15.475 -28.731 1.00 94.62 96 MET A N 1
ATOM 783 C CA . MET A 1 96 ? 29.272 -14.416 -29.448 1.00 94.62 96 MET A CA 1
ATOM 784 C C . MET A 1 96 ? 30.722 -14.210 -28.975 1.00 94.62 96 MET A C 1
ATOM 786 O O . MET A 1 96 ? 31.382 -13.278 -29.438 1.00 94.62 96 MET A O 1
ATOM 790 N N . GLY A 1 97 ? 31.220 -15.008 -28.022 1.00 93.88 97 GLY A N 1
ATOM 791 C CA . GLY A 1 97 ? 32.554 -14.816 -27.436 1.00 93.88 97 GLY A CA 1
ATOM 792 C C . GLY A 1 97 ? 32.744 -13.431 -26.799 1.00 93.88 97 GLY A C 1
ATOM 793 O O . GLY A 1 97 ? 33.845 -12.876 -26.800 1.00 93.88 97 GLY A O 1
ATOM 794 N N . MET A 1 98 ? 31.664 -12.822 -26.300 1.00 92.50 98 MET A N 1
ATOM 795 C CA . MET A 1 98 ? 31.705 -11.481 -25.721 1.00 92.50 98 MET A CA 1
ATOM 796 C C . MET A 1 98 ? 32.261 -11.504 -24.296 1.00 92.50 98 MET A C 1
ATOM 798 O O . MET A 1 98 ? 32.025 -12.428 -23.519 1.00 92.50 98 MET A O 1
ATOM 802 N N . ARG A 1 99 ? 32.942 -10.419 -23.913 1.00 87.56 99 ARG A N 1
ATOM 803 C CA . ARG A 1 99 ? 33.328 -10.175 -22.516 1.00 87.56 99 ARG A CA 1
ATOM 804 C C . ARG A 1 99 ? 32.083 -10.034 -21.631 1.00 87.56 99 ARG A C 1
ATOM 806 O O . ARG A 1 99 ? 31.063 -9.507 -22.072 1.00 87.56 99 ARG A O 1
ATOM 813 N N . SER A 1 100 ? 32.193 -10.439 -20.365 1.00 83.75 100 SER A N 1
ATOM 814 C CA . SER A 1 100 ? 31.097 -10.412 -19.379 1.00 83.75 100 SER A CA 1
ATOM 815 C C . SER A 1 100 ? 30.515 -9.018 -19.116 1.00 83.75 100 SER A C 1
ATOM 817 O O . SER A 1 100 ? 29.368 -8.910 -18.701 1.00 83.75 100 SER A O 1
ATOM 819 N N . ASN A 1 101 ? 31.275 -7.957 -19.391 1.00 86.94 101 ASN A N 1
ATOM 820 C CA . ASN A 1 101 ? 30.863 -6.566 -19.206 1.00 86.94 101 ASN A CA 1
ATOM 821 C C . ASN A 1 101 ? 30.086 -5.964 -20.391 1.00 86.94 101 ASN A C 1
ATOM 823 O O . ASN A 1 101 ? 29.741 -4.786 -20.346 1.00 86.94 101 ASN A O 1
ATOM 827 N N . LYS A 1 102 ? 29.839 -6.729 -21.462 1.00 89.19 102 LYS A N 1
ATOM 828 C CA . LYS A 1 102 ? 28.965 -6.297 -22.558 1.00 89.19 102 LYS A CA 1
ATOM 829 C C . LYS A 1 102 ? 27.536 -6.746 -22.286 1.00 89.19 102 LYS A C 1
ATOM 831 O O . LYS A 1 102 ? 27.309 -7.900 -21.940 1.00 89.19 102 LYS A O 1
ATOM 836 N N . PHE A 1 103 ? 26.569 -5.861 -22.493 1.00 93.00 103 PHE A N 1
ATOM 837 C CA . PHE A 1 103 ? 25.154 -6.173 -22.299 1.00 93.00 103 PHE A CA 1
ATOM 838 C C . PHE A 1 103 ? 24.458 -6.196 -23.661 1.00 93.00 103 PHE A C 1
ATOM 840 O O . PHE A 1 103 ? 24.130 -5.119 -24.163 1.00 93.00 103 PHE A O 1
ATOM 847 N N . PRO A 1 104 ? 24.279 -7.376 -24.286 1.00 95.06 104 PRO A N 1
ATOM 848 C CA . PRO A 1 104 ? 23.581 -7.466 -25.562 1.00 95.06 104 PRO A CA 1
ATOM 849 C C . PRO A 1 104 ? 22.101 -7.096 -25.407 1.00 95.06 104 PRO A C 1
ATOM 851 O O . PRO A 1 104 ? 21.540 -7.154 -24.302 1.00 95.06 104 PRO A O 1
ATOM 854 N N . GLU A 1 105 ? 21.483 -6.726 -26.529 1.00 97.06 105 GLU A N 1
ATOM 855 C CA . GLU A 1 105 ? 20.034 -6.563 -26.613 1.00 97.06 105 GLU A CA 1
ATOM 856 C C . GLU A 1 105 ? 19.344 -7.893 -26.291 1.00 97.06 105 GLU A C 1
ATOM 858 O O . GLU A 1 105 ? 19.742 -8.949 -26.784 1.00 97.06 105 GLU A O 1
ATOM 863 N N . VAL A 1 106 ? 18.321 -7.836 -25.438 1.00 97.75 106 VAL A N 1
ATOM 864 C CA . VAL A 1 106 ? 17.521 -9.000 -25.042 1.00 97.75 106 VAL A CA 1
ATOM 865 C C . VAL A 1 106 ? 16.047 -8.641 -24.959 1.00 97.75 106 VAL A C 1
ATOM 867 O O . VAL A 1 106 ? 15.674 -7.484 -24.750 1.00 97.75 106 VAL A O 1
ATOM 870 N N . ILE A 1 107 ? 15.203 -9.655 -25.102 1.00 98.06 107 ILE A N 1
ATOM 871 C CA . ILE A 1 107 ? 13.772 -9.573 -24.833 1.00 98.06 107 ILE A CA 1
ATOM 872 C C . ILE A 1 107 ? 13.515 -10.449 -23.614 1.00 98.06 107 ILE A C 1
ATOM 874 O O . ILE A 1 107 ? 13.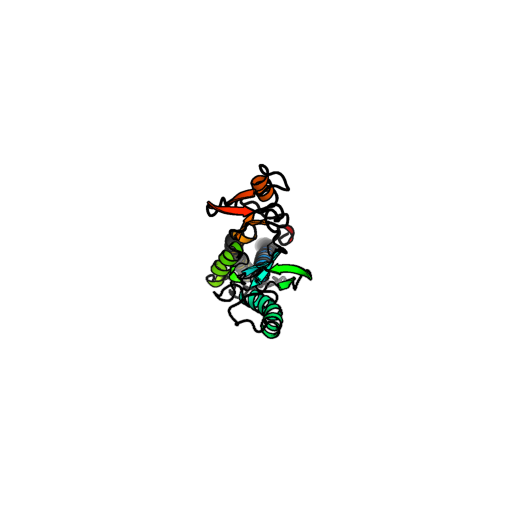931 -11.600 -23.596 1.00 98.06 107 ILE A O 1
ATOM 878 N N . ILE A 1 108 ? 12.845 -9.896 -22.608 1.00 98.00 108 ILE A N 1
ATOM 879 C CA . ILE A 1 108 ? 12.367 -10.657 -21.453 1.00 98.00 108 ILE A CA 1
ATOM 880 C C . ILE A 1 108 ? 10.841 -10.628 -21.426 1.00 98.00 108 ILE A C 1
ATOM 882 O O . ILE A 1 108 ? 10.222 -9.651 -21.858 1.00 98.00 108 ILE A O 1
ATOM 886 N N . HIS A 1 109 ? 10.231 -11.661 -20.857 1.00 98.19 109 HIS A N 1
ATOM 887 C CA . HIS A 1 109 ? 8.790 -11.713 -20.622 1.00 98.19 109 HIS A CA 1
ATOM 888 C C . HIS A 1 109 ? 8.498 -11.372 -19.164 1.00 98.19 109 HIS A C 1
ATOM 890 O O . HIS A 1 109 ? 9.168 -11.850 -18.249 1.00 98.19 109 HIS A O 1
ATOM 896 N N . CYS A 1 110 ? 7.500 -10.519 -18.930 1.00 98.19 110 CYS A N 1
ATOM 897 C CA . CYS A 1 110 ? 7.055 -10.235 -17.570 1.00 98.19 110 CYS A CA 1
ATOM 898 C C . CYS A 1 110 ? 6.475 -11.508 -16.921 1.00 98.19 110 CYS A C 1
ATOM 900 O O . CYS A 1 110 ? 5.525 -12.059 -17.472 1.00 98.19 110 CYS A O 1
ATOM 902 N N . PRO A 1 111 ? 6.930 -11.927 -15.725 1.00 97.69 111 PRO A N 1
ATOM 903 C CA . PRO A 1 111 ? 6.408 -13.133 -15.074 1.00 97.69 111 PRO A CA 1
ATOM 904 C C . PRO A 1 111 ? 4.904 -13.108 -14.766 1.00 97.69 111 PRO A C 1
ATOM 906 O O . PRO A 1 111 ? 4.286 -14.164 -14.688 1.00 97.69 111 PRO A O 1
ATOM 909 N N . ILE A 1 112 ? 4.306 -11.918 -14.624 1.00 97.44 112 ILE A N 1
ATOM 910 C CA . ILE A 1 112 ? 2.886 -11.757 -14.277 1.00 97.44 112 ILE A CA 1
ATOM 911 C C . ILE A 1 112 ? 1.999 -11.751 -15.528 1.00 97.44 112 ILE A C 1
ATOM 913 O O . ILE A 1 112 ? 1.051 -12.523 -15.616 1.00 97.44 112 ILE A O 1
ATOM 917 N N . CYS A 1 113 ? 2.288 -10.887 -16.509 1.00 97.62 113 CYS A N 1
ATOM 918 C CA . CYS A 1 113 ? 1.419 -10.707 -17.683 1.00 97.62 113 CYS A CA 1
ATOM 919 C C . CYS A 1 113 ? 1.977 -11.260 -18.994 1.00 97.62 113 CYS A C 1
ATOM 921 O O . CYS A 1 113 ? 1.351 -11.076 -20.034 1.00 97.62 113 CYS A O 1
ATOM 923 N N . GLN A 1 114 ? 3.167 -11.867 -18.972 1.00 97.69 114 GLN A N 1
ATOM 924 C CA . GLN A 1 114 ? 3.860 -12.436 -20.136 1.00 97.69 114 GLN A CA 1
ATOM 925 C C . GLN A 1 114 ? 4.150 -11.438 -21.270 1.00 97.69 114 GLN A C 1
ATOM 927 O O . GLN A 1 114 ? 4.594 -11.823 -22.347 1.00 97.69 114 GLN A O 1
ATOM 932 N N . LYS A 1 115 ? 3.949 -10.133 -21.041 1.00 97.44 115 LYS A N 1
ATOM 933 C CA . LYS A 1 115 ? 4.256 -9.094 -22.026 1.00 97.44 115 LYS A CA 1
ATOM 934 C C . LYS A 1 115 ? 5.760 -9.047 -22.292 1.00 97.44 115 LYS A C 1
ATOM 936 O O . LYS A 1 115 ? 6.554 -8.998 -21.351 1.00 97.44 115 LYS A O 1
ATOM 941 N N . GLU A 1 116 ? 6.114 -8.987 -23.570 1.00 97.56 116 GLU A N 1
ATOM 942 C CA . GLU A 1 116 ? 7.486 -8.808 -24.036 1.00 97.56 116 GLU A CA 1
ATOM 943 C C . GLU A 1 116 ? 8.009 -7.408 -23.725 1.00 97.56 116 GLU A C 1
ATOM 945 O O . GLU A 1 116 ? 7.354 -6.392 -23.983 1.00 97.56 116 GLU A O 1
ATOM 950 N N . ILE A 1 117 ? 9.216 -7.358 -23.171 1.00 96.69 117 ILE A N 1
ATOM 951 C CA . ILE A 1 117 ? 9.919 -6.130 -22.830 1.00 96.69 117 ILE A CA 1
ATOM 952 C C . ILE A 1 117 ? 11.313 -6.216 -23.433 1.00 96.69 117 ILE A C 1
ATOM 954 O O . ILE A 1 117 ? 12.119 -7.073 -23.074 1.00 96.69 117 ILE A O 1
ATOM 958 N N . ARG A 1 118 ? 11.591 -5.302 -24.357 1.00 96.69 118 ARG A N 1
ATOM 959 C CA . ARG A 1 118 ? 12.877 -5.207 -25.037 1.00 96.69 118 ARG A CA 1
ATOM 960 C C . ARG A 1 118 ? 13.831 -4.312 -24.254 1.00 96.69 118 ARG A C 1
ATOM 962 O O . ARG A 1 118 ? 13.482 -3.185 -23.907 1.00 96.69 118 ARG A O 1
ATOM 969 N N . PHE A 1 119 ? 15.040 -4.806 -24.037 1.00 96.31 119 PHE A N 1
ATOM 970 C CA . PHE A 1 119 ? 16.144 -4.097 -23.405 1.00 96.31 119 PHE A CA 1
ATOM 971 C C . PHE A 1 119 ? 17.252 -3.904 -24.424 1.00 96.31 119 PHE A C 1
ATOM 973 O O . PHE A 1 119 ? 17.853 -4.883 -24.859 1.00 96.31 119 PHE A O 1
ATOM 980 N N . SER A 1 120 ? 17.526 -2.654 -24.798 1.00 95.38 120 SER A N 1
ATOM 981 C CA . SER A 1 120 ? 18.591 -2.332 -25.751 1.00 95.38 120 SER A CA 1
ATOM 982 C C . SER A 1 120 ? 19.976 -2.649 -25.184 1.00 95.38 120 SER A C 1
ATOM 984 O O . SER A 1 120 ? 20.149 -2.836 -23.975 1.00 95.38 120 SER A O 1
ATOM 986 N N . GLU A 1 121 ? 20.986 -2.648 -26.049 1.00 94.50 121 GLU A N 1
ATOM 987 C CA . GLU A 1 121 ? 22.374 -2.817 -25.627 1.00 94.50 121 GLU A CA 1
ATOM 988 C C . GLU A 1 121 ? 22.773 -1.829 -24.519 1.00 94.50 121 GLU A C 1
ATOM 990 O O . GLU A 1 121 ? 22.306 -0.688 -24.474 1.00 94.50 121 GLU A O 1
ATOM 995 N N . ASN A 1 122 ? 23.651 -2.274 -23.617 1.00 92.56 122 ASN A N 1
ATOM 996 C CA . ASN A 1 122 ? 24.186 -1.500 -22.486 1.00 92.56 122 ASN A CA 1
ATOM 997 C C . ASN A 1 122 ? 23.159 -1.031 -21.439 1.00 92.56 122 ASN A C 1
ATOM 999 O O . ASN A 1 122 ? 23.542 -0.374 -20.473 1.00 92.56 122 ASN A O 1
ATOM 1003 N N . THR A 1 123 ? 21.879 -1.388 -21.572 1.00 94.50 123 THR A N 1
ATOM 1004 C CA . THR A 1 123 ? 20.900 -1.174 -20.498 1.00 94.50 123 THR A CA 1
ATOM 1005 C C . THR A 1 123 ? 21.101 -2.196 -19.388 1.00 94.50 123 THR A C 1
ATOM 1007 O O . THR A 1 123 ? 21.408 -3.359 -19.644 1.00 94.50 123 THR A O 1
ATOM 1010 N N . THR A 1 124 ? 20.907 -1.799 -18.140 1.00 95.62 124 THR A N 1
ATOM 1011 C CA . THR A 1 124 ? 20.945 -2.716 -16.991 1.00 95.62 124 THR A CA 1
ATOM 1012 C C . THR A 1 124 ? 19.645 -2.610 -16.202 1.00 95.62 124 THR A C 1
ATOM 1014 O O . THR A 1 124 ? 18.803 -1.755 -16.481 1.00 95.62 124 THR A O 1
ATOM 1017 N N . GLU A 1 125 ? 19.471 -3.453 -15.192 1.00 95.31 125 GLU A N 1
ATOM 1018 C CA . GLU A 1 125 ? 18.424 -3.338 -14.175 1.00 95.31 125 GLU A CA 1
ATOM 1019 C C . GLU A 1 125 ? 18.352 -1.925 -13.570 1.00 95.31 125 GLU A C 1
ATOM 1021 O O . GLU A 1 125 ? 17.266 -1.421 -13.284 1.00 95.31 125 GLU A O 1
ATOM 1026 N N . LEU A 1 126 ? 19.486 -1.220 -13.474 1.00 94.88 126 LEU A N 1
ATOM 1027 C CA . LEU A 1 126 ? 19.536 0.154 -12.974 1.00 94.88 126 LEU A CA 1
ATOM 1028 C C . LEU A 1 126 ? 18.854 1.159 -13.910 1.00 94.88 126 LEU A C 1
ATOM 1030 O O . LEU A 1 126 ? 18.403 2.204 -13.435 1.00 94.88 126 LEU A O 1
ATOM 1034 N N . SER A 1 127 ? 18.765 0.844 -15.207 1.00 94.06 127 SER A N 1
ATOM 1035 C CA . SER A 1 127 ? 18.050 1.641 -16.214 1.00 94.06 127 SER A CA 1
ATOM 1036 C C . SER A 1 127 ? 16.527 1.495 -16.113 1.00 94.06 127 SER A C 1
ATOM 1038 O O . SER A 1 127 ? 15.799 2.332 -16.648 1.00 94.06 127 SER A O 1
ATOM 1040 N N . VAL A 1 128 ? 16.034 0.461 -15.421 1.00 95.06 128 VAL A N 1
ATOM 1041 C CA . VAL A 1 128 ? 14.603 0.269 -15.150 1.00 95.06 128 VAL A CA 1
ATOM 1042 C C . VAL A 1 128 ? 14.145 1.276 -14.100 1.00 95.06 128 VAL A C 1
ATOM 1044 O O . VAL A 1 128 ? 14.848 1.541 -13.122 1.00 95.06 128 VAL A O 1
ATOM 1047 N N . TRP A 1 129 ? 12.966 1.870 -14.290 1.00 94.88 129 TRP A N 1
ATOM 1048 C CA . TRP A 1 129 ? 12.494 2.946 -13.421 1.00 94.88 129 TRP A CA 1
ATOM 1049 C C . TRP A 1 129 ? 12.313 2.473 -11.979 1.00 94.88 129 TRP A C 1
ATOM 1051 O O . TRP A 1 129 ? 11.737 1.416 -11.731 1.00 94.88 129 TRP A O 1
ATOM 1061 N N . LYS A 1 130 ? 12.783 3.277 -11.021 1.00 95.75 130 LYS A N 1
ATOM 1062 C CA . LYS A 1 130 ? 12.513 3.059 -9.594 1.00 95.75 130 LYS A CA 1
ATOM 1063 C C . LYS A 1 130 ? 11.066 3.414 -9.275 1.00 95.75 130 LYS A C 1
ATOM 1065 O O . LYS A 1 130 ? 10.576 4.434 -9.764 1.00 95.75 130 LYS A O 1
ATOM 1070 N N . PHE A 1 131 ? 10.422 2.636 -8.411 1.00 96.19 131 PHE A N 1
ATOM 1071 C CA . PHE A 1 131 ? 9.104 2.977 -7.885 1.00 96.19 131 PHE A CA 1
ATOM 1072 C C . PHE A 1 131 ? 9.238 3.796 -6.589 1.00 96.19 131 PHE A C 1
ATOM 1074 O O . PHE A 1 131 ? 9.170 3.254 -5.490 1.00 96.19 131 PHE A O 1
ATOM 1081 N N . LEU A 1 132 ? 9.471 5.109 -6.719 1.00 95.69 132 LEU A N 1
ATOM 1082 C CA . LEU A 1 132 ? 9.825 5.965 -5.575 1.00 95.69 132 LEU A CA 1
ATOM 1083 C C . LEU A 1 132 ? 8.756 6.003 -4.470 1.00 95.69 132 LEU A C 1
ATOM 1085 O O . LEU A 1 132 ? 9.139 5.850 -3.314 1.00 95.69 132 LEU A O 1
ATOM 1089 N N . PRO A 1 133 ? 7.447 6.131 -4.773 1.00 96.44 133 PRO A N 1
ATOM 1090 C CA . PRO A 1 133 ? 6.428 6.059 -3.733 1.00 96.44 133 PRO A CA 1
ATOM 1091 C C . PRO A 1 133 ? 6.453 4.764 -2.921 1.00 96.44 133 PRO A C 1
ATOM 1093 O O . PRO A 1 133 ? 6.254 4.806 -1.715 1.00 96.44 133 PRO A O 1
ATOM 1096 N N . LEU A 1 134 ? 6.729 3.618 -3.549 1.00 96.06 134 LEU A N 1
ATOM 1097 C CA . LEU A 1 134 ? 6.788 2.350 -2.824 1.00 96.06 134 LEU A CA 1
ATOM 1098 C C . LEU A 1 134 ? 8.006 2.273 -1.901 1.00 96.06 134 LEU A C 1
ATOM 1100 O O . LEU A 1 134 ? 7.891 1.753 -0.800 1.00 96.06 134 LEU A O 1
ATOM 1104 N N . MET A 1 135 ? 9.141 2.845 -2.316 1.00 95.38 135 MET A N 1
ATOM 1105 C CA . MET A 1 135 ? 10.320 2.975 -1.453 1.00 95.38 135 MET A CA 1
ATOM 1106 C C . MET A 1 135 ? 10.035 3.850 -0.227 1.00 95.38 135 MET A C 1
ATOM 1108 O O . MET A 1 135 ? 10.427 3.488 0.876 1.00 95.38 135 MET A O 1
ATOM 1112 N N . GLU A 1 136 ? 9.334 4.974 -0.411 1.00 94.88 136 GLU A N 1
ATOM 1113 C CA . GLU A 1 136 ? 8.945 5.875 0.685 1.00 94.88 136 GLU A CA 1
ATOM 1114 C C . GLU A 1 136 ? 8.041 5.165 1.705 1.00 94.88 136 GLU A C 1
ATOM 1116 O O . GLU A 1 136 ? 8.226 5.307 2.917 1.00 94.88 136 GLU A O 1
ATOM 1121 N N . VAL A 1 137 ? 7.094 4.353 1.223 1.00 95.06 137 VAL A N 1
ATOM 1122 C CA . VAL A 1 137 ? 6.246 3.532 2.098 1.00 95.06 137 VAL A CA 1
ATOM 1123 C C . VAL A 1 137 ? 7.065 2.442 2.783 1.00 95.06 137 VAL A C 1
ATOM 1125 O O . VAL A 1 137 ? 6.953 2.303 3.995 1.00 95.06 137 VAL A O 1
ATOM 1128 N N . ALA A 1 138 ? 7.921 1.715 2.060 1.00 94.25 138 ALA A N 1
ATOM 1129 C CA . ALA A 1 138 ? 8.765 0.667 2.637 1.00 94.25 138 ALA A CA 1
ATOM 1130 C C . ALA A 1 138 ? 9.653 1.207 3.772 1.00 94.25 138 ALA A C 1
ATOM 1132 O O . ALA A 1 138 ? 9.670 0.642 4.862 1.00 94.25 138 ALA A O 1
ATOM 1133 N N . GLU A 1 139 ? 10.316 2.347 3.558 1.00 93.00 139 GLU A N 1
ATOM 1134 C CA . GLU A 1 139 ? 11.143 3.018 4.571 1.00 93.00 139 GLU A CA 1
ATOM 1135 C C . GLU A 1 139 ? 10.321 3.495 5.778 1.00 93.00 139 GLU A C 1
ATOM 1137 O O . GLU A 1 139 ? 10.767 3.422 6.924 1.00 93.00 139 GLU A O 1
ATOM 1142 N N . SER A 1 140 ? 9.098 3.966 5.545 1.00 91.62 140 SER A N 1
ATOM 1143 C CA . SER A 1 140 ? 8.206 4.377 6.630 1.00 91.62 140 SER A CA 1
ATOM 1144 C C . SER A 1 140 ? 7.731 3.188 7.473 1.00 91.62 140 SER A C 1
ATOM 1146 O O . SER A 1 140 ? 7.588 3.312 8.692 1.00 91.62 140 SER A O 1
ATOM 1148 N N . PHE A 1 141 ? 7.490 2.043 6.830 1.00 88.50 141 PHE A N 1
ATOM 1149 C CA . PHE A 1 141 ? 6.966 0.827 7.455 1.00 88.50 141 PHE A CA 1
ATOM 1150 C C . PHE A 1 141 ? 8.029 0.080 8.264 1.00 88.50 141 PHE A C 1
ATOM 1152 O O . PHE A 1 141 ? 7.755 -0.360 9.375 1.00 88.50 141 PHE A O 1
ATOM 1159 N N . THR A 1 142 ? 9.266 0.014 7.778 1.00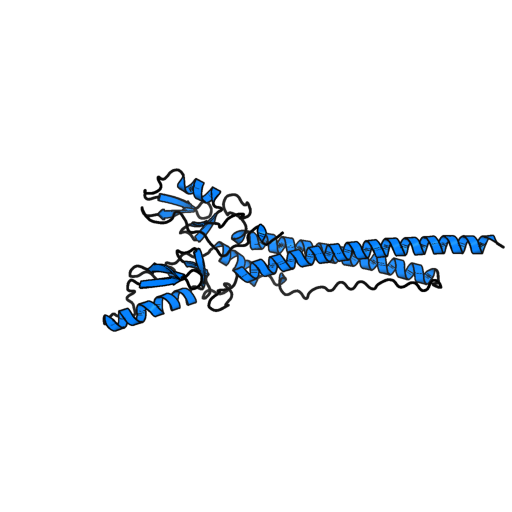 84.81 142 THR A N 1
ATOM 1160 C CA . THR A 1 142 ? 10.367 -0.672 8.482 1.00 84.81 142 THR A CA 1
ATOM 1161 C C . THR A 1 142 ? 10.748 -0.000 9.792 1.00 84.81 142 THR A C 1
ATOM 1163 O O . THR A 1 142 ? 11.154 -0.657 10.747 1.00 84.81 142 THR A O 1
ATOM 1166 N N . ASN A 1 143 ? 10.579 1.319 9.859 1.00 78.06 143 ASN A N 1
ATOM 1167 C CA . ASN A 1 143 ? 10.887 2.108 11.045 1.00 78.06 143 ASN A CA 1
ATOM 1168 C C . ASN A 1 143 ? 9.713 2.209 12.030 1.00 78.06 143 ASN A C 1
ATOM 1170 O O . ASN A 1 143 ? 9.872 2.768 13.119 1.00 78.06 143 ASN A O 1
ATOM 1174 N N . THR A 1 144 ? 8.528 1.694 11.686 1.00 76.62 144 THR A N 1
ATOM 1175 C CA . THR A 1 144 ? 7.371 1.733 12.580 1.00 76.62 144 THR A CA 1
ATOM 1176 C C . THR A 1 144 ? 7.179 0.401 13.300 1.00 76.62 144 THR A C 1
ATOM 1178 O O . THR A 1 144 ? 6.580 -0.530 12.785 1.00 76.62 144 THR A O 1
ATOM 1181 N N . ILE A 1 145 ? 7.535 0.379 14.593 1.00 64.31 145 ILE A N 1
ATOM 1182 C CA . ILE A 1 145 ? 7.201 -0.684 15.577 1.00 64.31 145 ILE A CA 1
ATOM 1183 C C . ILE A 1 145 ? 5.671 -0.959 15.643 1.00 64.31 145 ILE A C 1
ATOM 1185 O O . ILE A 1 145 ? 5.202 -1.919 16.248 1.00 64.31 145 ILE A O 1
ATOM 1189 N N . SER A 1 146 ? 4.858 -0.099 15.021 1.00 57.97 146 SER A N 1
ATOM 1190 C CA . SER A 1 146 ? 3.397 -0.068 15.109 1.00 57.97 146 SER A CA 1
ATOM 1191 C C . SER A 1 146 ? 2.666 -1.251 14.455 1.00 57.97 146 SER A C 1
ATOM 1193 O O . SER A 1 146 ? 1.450 -1.343 14.634 1.00 57.97 146 SER A O 1
ATOM 1195 N N . LEU A 1 147 ? 3.343 -2.119 13.701 1.00 58.53 147 LEU A N 1
ATOM 1196 C CA . LEU A 1 147 ? 2.702 -3.218 12.961 1.00 58.53 147 LEU A CA 1
ATOM 1197 C C . LEU A 1 147 ? 2.683 -4.546 13.728 1.00 58.53 147 LEU A C 1
ATOM 1199 O O . LEU A 1 147 ? 1.806 -5.369 13.479 1.00 58.53 147 LEU A O 1
ATOM 1203 N N . ASP A 1 148 ? 3.558 -4.696 14.725 1.00 60.41 148 ASP A N 1
ATOM 1204 C CA . ASP A 1 148 ? 3.738 -5.941 15.487 1.00 60.41 148 ASP A CA 1
ATOM 1205 C C . ASP A 1 148 ? 3.000 -5.952 16.832 1.00 60.41 148 ASP A C 1
ATOM 1207 O O . ASP A 1 148 ? 3.186 -6.847 17.661 1.00 60.41 148 ASP A O 1
ATOM 1211 N N . SER A 1 149 ? 2.169 -4.944 17.118 1.00 60.41 149 SER A N 1
ATOM 1212 C CA . SER A 1 149 ? 1.499 -4.902 18.415 1.00 60.41 149 SER A CA 1
ATOM 1213 C C . SER A 1 149 ? 0.467 -6.025 18.503 1.00 60.41 149 SER A C 1
ATOM 1215 O O . SER A 1 149 ? -0.510 -6.016 17.753 1.00 60.41 149 SER A O 1
ATOM 1217 N N . VAL A 1 150 ? 0.682 -6.947 19.448 1.00 70.50 150 VAL A N 1
ATOM 1218 C CA . VAL A 1 150 ? -0.222 -8.053 19.782 1.00 70.50 150 VAL A CA 1
ATOM 1219 C C . VAL A 1 150 ? -1.666 -7.566 19.765 1.00 70.50 150 VAL A C 1
ATOM 1221 O O . VAL A 1 150 ? -2.020 -6.590 20.435 1.00 70.50 150 VAL A O 1
ATOM 1224 N N . ASP A 1 151 ? -2.488 -8.259 18.983 1.00 74.25 151 ASP A N 1
ATOM 1225 C CA . ASP A 1 151 ? -3.907 -7.985 18.846 1.00 74.25 151 ASP A CA 1
ATOM 1226 C C . ASP A 1 151 ? -4.564 -7.879 20.229 1.00 74.25 151 ASP A C 1
ATOM 1228 O O . ASP A 1 151 ? -4.667 -8.853 20.978 1.00 74.25 151 ASP A O 1
ATOM 1232 N N . LEU A 1 152 ? -5.026 -6.676 20.578 1.00 73.88 152 LEU A N 1
ATOM 1233 C CA . LEU A 1 152 ? -5.722 -6.442 21.838 1.00 73.88 152 LEU A CA 1
ATOM 1234 C C . LEU A 1 152 ? -7.094 -7.113 21.766 1.00 73.88 152 LEU A C 1
ATOM 1236 O O . LEU A 1 152 ? -8.054 -6.543 21.245 1.00 73.88 152 LEU A O 1
ATOM 1240 N N . VAL A 1 153 ? -7.202 -8.327 22.300 1.00 80.62 153 VAL A N 1
ATOM 1241 C CA . VAL A 1 153 ? -8.495 -8.998 22.443 1.00 80.62 153 VAL A CA 1
ATOM 1242 C C . VAL A 1 153 ? -9.321 -8.228 23.475 1.00 80.62 153 VAL A C 1
ATOM 1244 O O . VAL A 1 153 ? -8.879 -7.939 24.592 1.00 80.62 153 VAL A O 1
ATOM 1247 N N . VAL A 1 154 ? -10.530 -7.840 23.084 1.00 82.44 154 VAL A N 1
ATOM 1248 C CA . VAL A 1 154 ? -11.533 -7.286 23.991 1.00 82.44 154 VAL A CA 1
ATOM 1249 C C . VAL A 1 154 ? -12.515 -8.405 24.276 1.00 82.44 154 VAL A C 1
ATOM 1251 O O . VAL A 1 154 ? -13.346 -8.733 23.439 1.00 82.44 154 VAL A O 1
ATOM 1254 N N . GLN A 1 155 ? -12.393 -9.026 25.445 1.00 83.62 155 GLN A N 1
ATOM 1255 C CA . GLN A 1 155 ? -13.365 -10.023 25.875 1.00 83.62 155 GLN A CA 1
ATOM 1256 C C . GLN A 1 155 ? -14.584 -9.312 26.465 1.00 83.62 155 GLN A C 1
ATOM 1258 O O . GLN A 1 155 ? -14.457 -8.470 27.354 1.00 83.62 155 GLN A O 1
ATOM 1263 N N . HIS A 1 156 ? -15.767 -9.649 25.958 1.00 84.50 156 HIS A N 1
ATOM 1264 C CA . HIS A 1 156 ? -17.027 -9.273 26.580 1.00 84.50 156 HIS A CA 1
ATOM 1265 C C . HIS A 1 156 ? -17.544 -10.452 27.398 1.00 84.50 156 HIS A C 1
ATOM 1267 O O . HIS A 1 156 ? -18.030 -11.437 26.840 1.00 84.50 156 HIS A O 1
ATOM 1273 N N . GLU A 1 157 ? -17.462 -10.356 28.720 1.00 85.31 157 GLU A N 1
ATOM 1274 C CA . GLU A 1 157 ? -18.179 -11.288 29.584 1.00 85.31 157 GLU A CA 1
ATOM 1275 C C . GLU A 1 157 ? -19.677 -10.995 29.485 1.00 85.31 157 GLU A C 1
ATOM 1277 O O . GLU A 1 157 ? -20.129 -9.898 29.815 1.00 85.31 157 GLU A O 1
ATOM 1282 N N . THR A 1 158 ? -20.452 -11.978 29.023 1.00 88.88 158 THR A N 1
ATOM 1283 C CA . THR A 1 158 ? -21.911 -11.853 29.001 1.00 88.88 158 THR A CA 1
ATOM 1284 C C . THR A 1 158 ? -22.413 -11.761 30.436 1.00 88.88 158 THR A C 1
ATOM 1286 O O . THR A 1 158 ? -22.137 -12.639 31.254 1.00 88.88 158 THR A O 1
ATOM 1289 N N . VAL A 1 159 ? -23.168 -10.708 30.748 1.00 92.25 159 VAL A N 1
ATOM 1290 C CA . VAL A 1 159 ? -23.771 -10.553 32.073 1.00 92.25 159 VAL A CA 1
ATOM 1291 C C . VAL A 1 159 ? -24.892 -11.579 32.235 1.00 92.25 159 VAL A C 1
ATOM 1293 O O . VAL A 1 159 ? -25.934 -11.478 31.590 1.00 92.25 159 VAL A O 1
ATOM 1296 N N . ILE A 1 160 ? -24.679 -12.569 33.102 1.00 92.81 160 ILE A N 1
ATOM 1297 C CA . ILE A 1 160 ? -25.684 -13.576 33.460 1.00 92.81 160 ILE A CA 1
ATOM 1298 C C . ILE A 1 160 ? -26.252 -13.219 34.834 1.00 92.81 160 ILE A C 1
ATOM 1300 O O . ILE A 1 160 ? -25.538 -13.261 35.839 1.00 92.81 160 ILE A O 1
ATOM 1304 N N . LEU A 1 161 ? -27.539 -12.875 34.861 1.00 93.62 161 LEU A N 1
ATOM 1305 C CA . LEU A 1 161 ? -28.294 -12.593 36.080 1.00 93.62 161 LEU A CA 1
ATOM 1306 C C . LEU A 1 161 ? -29.139 -13.822 36.447 1.00 93.62 161 LEU A C 1
ATOM 1308 O O . LEU A 1 161 ? -29.828 -14.384 35.600 1.00 93.62 161 LEU A O 1
ATOM 1312 N N . LYS A 1 162 ? -29.060 -14.243 37.706 1.00 93.06 162 LYS A N 1
ATOM 1313 C CA . LYS A 1 162 ? -29.809 -15.336 38.333 1.00 93.06 162 LYS A CA 1
ATOM 1314 C C . LYS A 1 162 ? -31.163 -14.882 38.886 1.00 93.06 162 LYS A C 1
ATOM 1316 O O . LYS A 1 162 ? -32.031 -15.720 39.098 1.00 93.06 162 LYS A O 1
ATOM 1321 N N . GLY A 1 163 ? -31.352 -13.579 39.105 1.00 90.38 163 GLY A N 1
ATOM 1322 C CA . GLY A 1 163 ? -32.595 -13.000 39.621 1.00 90.38 163 GLY A CA 1
ATOM 1323 C C . GLY A 1 163 ? -32.640 -12.860 41.145 1.00 90.38 163 GLY A C 1
ATOM 1324 O O . GLY A 1 163 ? -33.532 -12.182 41.649 1.00 90.38 163 GLY A O 1
ATOM 1325 N N . ASP A 1 164 ? -31.661 -13.412 41.865 1.00 93.69 164 ASP A N 1
ATOM 1326 C CA . ASP A 1 164 ? -31.519 -13.393 43.328 1.00 93.69 164 ASP A CA 1
ATOM 1327 C C . ASP A 1 164 ? -30.371 -12.486 43.826 1.00 93.69 164 ASP A C 1
ATOM 1329 O O . ASP A 1 164 ? -30.016 -12.499 45.000 1.00 93.69 164 ASP A O 1
ATOM 1333 N N . GLU A 1 165 ? -29.778 -11.666 42.952 1.00 96.06 165 GLU A N 1
ATOM 1334 C CA . GLU A 1 165 ? -28.647 -10.792 43.291 1.00 96.06 165 GLU A CA 1
ATOM 1335 C C . GLU A 1 165 ? -28.952 -9.816 44.432 1.00 96.06 165 GLU A C 1
ATOM 1337 O O . GLU A 1 165 ? -30.026 -9.231 44.478 1.00 96.06 165 GLU A O 1
ATOM 1342 N N . THR A 1 166 ? -27.986 -9.548 45.306 1.00 95.69 166 THR A N 1
ATOM 1343 C CA . THR A 1 166 ? -28.073 -8.432 46.261 1.00 95.69 166 THR A CA 1
ATOM 1344 C C . THR A 1 166 ? -27.867 -7.083 45.557 1.00 95.69 166 THR A C 1
ATOM 1346 O O . THR A 1 166 ? -27.276 -7.037 44.473 1.00 95.69 166 THR A O 1
ATOM 1349 N N . SER A 1 167 ? -28.308 -5.979 46.176 1.00 95.62 167 SER A N 1
ATOM 1350 C CA . SER A 1 167 ? -28.080 -4.620 45.646 1.00 95.62 167 SER A CA 1
ATOM 1351 C C . SER A 1 167 ? -26.585 -4.354 45.398 1.00 95.62 167 SER A C 1
ATOM 1353 O O . SER A 1 167 ? -26.190 -4.029 44.280 1.00 95.62 167 SER A O 1
ATOM 1355 N N . ASP A 1 168 ? -25.730 -4.675 46.375 1.00 96.19 168 ASP A N 1
ATOM 1356 C CA . ASP A 1 168 ? -24.265 -4.541 46.281 1.00 96.19 168 ASP A CA 1
ATOM 1357 C C . ASP A 1 168 ? -23.658 -5.296 45.089 1.00 96.19 168 ASP A C 1
ATOM 1359 O O . ASP A 1 168 ? -22.715 -4.837 44.429 1.00 96.19 168 ASP A O 1
ATOM 1363 N N . ARG A 1 169 ? -24.201 -6.482 44.783 1.00 96.06 169 ARG A N 1
ATOM 1364 C CA . ARG A 1 169 ? -23.764 -7.272 43.631 1.00 96.06 169 ARG A CA 1
ATOM 1365 C C . ARG A 1 169 ? -24.164 -6.593 42.324 1.00 96.06 169 ARG A C 1
ATOM 1367 O O . ARG A 1 169 ? -23.342 -6.545 41.409 1.00 96.06 169 ARG A O 1
ATOM 1374 N N . LEU A 1 170 ? -25.381 -6.054 42.231 1.00 96.69 170 LEU A N 1
ATOM 1375 C CA . LEU A 1 170 ? -25.831 -5.293 41.062 1.00 96.69 170 LEU A CA 1
ATOM 1376 C C . LEU A 1 170 ? -24.983 -4.028 40.861 1.00 96.69 170 LEU A C 1
ATOM 1378 O O . LEU A 1 170 ? -24.537 -3.768 39.744 1.00 96.69 170 LEU A O 1
ATOM 1382 N N . GLU A 1 171 ? -24.671 -3.290 41.928 1.00 97.00 171 GLU A N 1
ATOM 1383 C CA . GLU A 1 171 ? -23.776 -2.129 41.855 1.00 97.00 171 GLU A CA 1
ATOM 1384 C C . GLU A 1 171 ? -22.370 -2.497 41.379 1.00 97.00 171 GLU A C 1
ATOM 1386 O O . GLU A 1 171 ? -21.770 -1.786 40.571 1.00 97.00 171 GLU A O 1
ATOM 1391 N N . THR A 1 172 ? -21.840 -3.629 41.841 1.00 96.81 172 THR A N 1
ATOM 1392 C CA . THR A 1 172 ? -20.535 -4.132 41.399 1.00 96.81 172 THR A CA 1
ATOM 1393 C C . THR A 1 172 ? -20.548 -4.475 39.906 1.00 96.81 172 THR A C 1
ATOM 1395 O O . THR A 1 172 ? -19.589 -4.168 39.195 1.00 96.81 172 THR A O 1
ATOM 1398 N N . ILE A 1 173 ? -21.637 -5.072 39.405 1.00 96.56 173 ILE A N 1
ATOM 1399 C CA . ILE A 1 173 ? -21.824 -5.329 37.968 1.00 96.56 173 ILE A CA 1
ATOM 1400 C C . ILE A 1 173 ? -21.872 -4.007 37.191 1.00 96.56 173 ILE A C 1
ATOM 1402 O O . ILE A 1 173 ? -21.203 -3.888 36.167 1.00 96.56 173 ILE A O 1
ATOM 1406 N N . ILE A 1 174 ? -22.599 -3.001 37.687 1.00 97.06 174 ILE A N 1
ATOM 1407 C CA . ILE A 1 174 ? -22.663 -1.663 37.075 1.00 97.06 174 ILE A CA 1
ATOM 1408 C C . ILE A 1 174 ? -21.265 -1.049 36.970 1.00 97.06 174 ILE A C 1
ATOM 1410 O O . ILE A 1 174 ? -20.850 -0.693 35.869 1.00 97.06 174 ILE A O 1
ATOM 1414 N N . LYS A 1 175 ? -20.511 -0.994 38.077 1.00 97.06 175 LYS A N 1
ATOM 1415 C CA . LYS A 1 175 ? -19.144 -0.443 38.106 1.00 97.06 175 LYS A CA 1
ATOM 1416 C C . LYS A 1 175 ? -18.225 -1.167 37.118 1.00 97.06 175 LYS A C 1
ATOM 1418 O O . LYS A 1 175 ? -17.458 -0.528 36.401 1.00 97.06 175 LYS A O 1
ATOM 1423 N N . ARG A 1 176 ? -18.336 -2.499 37.028 1.00 96.44 176 ARG A N 1
ATOM 1424 C CA . ARG A 1 176 ? -17.580 -3.306 36.057 1.00 96.44 176 ARG A CA 1
ATOM 1425 C C . ARG A 1 176 ? -17.944 -2.956 34.614 1.00 96.44 176 ARG A C 1
ATOM 1427 O O . ARG A 1 176 ? -17.051 -2.783 33.793 1.00 96.44 176 ARG A O 1
ATOM 1434 N N . LEU A 1 177 ? -19.232 -2.843 34.290 1.00 96.38 177 LEU A N 1
ATOM 1435 C CA . LEU A 1 177 ? -19.681 -2.481 32.942 1.00 96.38 177 LEU A CA 1
ATOM 1436 C C . LEU A 1 177 ? -19.250 -1.063 32.554 1.00 96.38 177 LEU A C 1
ATOM 1438 O O . LEU A 1 177 ? -18.836 -0.838 31.419 1.00 96.38 177 LEU A O 1
ATOM 1442 N N . GLU A 1 178 ? -19.301 -0.114 33.486 1.00 96.75 178 GLU A N 1
ATOM 1443 C CA . GLU A 1 178 ? -18.818 1.252 33.267 1.00 96.75 178 GLU A CA 1
ATOM 1444 C C . GLU A 1 178 ? -17.319 1.275 32.970 1.00 96.75 178 GLU A C 1
ATOM 1446 O O . GLU A 1 178 ? -16.901 1.891 31.985 1.00 96.75 178 GLU A O 1
ATOM 1451 N N . GLN A 1 179 ? -16.530 0.538 33.755 1.00 95.94 179 GLN A N 1
ATOM 1452 C CA . GLN A 1 179 ? -15.097 0.385 33.527 1.00 95.94 179 GLN A CA 1
ATOM 1453 C C . GLN A 1 179 ? -14.807 -0.269 32.168 1.00 95.94 179 GLN A C 1
ATOM 1455 O O . GLN A 1 179 ? -14.041 0.281 31.377 1.00 95.94 179 GLN A O 1
ATOM 1460 N N . ASN A 1 180 ? -15.496 -1.364 31.831 1.00 94.88 180 ASN A N 1
ATOM 1461 C CA . ASN A 1 180 ? -15.377 -2.015 30.523 1.00 94.88 180 ASN A CA 1
ATOM 1462 C C . ASN A 1 180 ? -15.698 -1.042 29.378 1.00 94.88 180 ASN A C 1
ATOM 1464 O O . ASN A 1 180 ? -14.973 -0.970 28.390 1.00 94.88 180 ASN A O 1
ATOM 1468 N N . SER A 1 181 ? -16.763 -0.253 29.513 1.00 95.94 181 SER A N 1
ATOM 1469 C CA . SER A 1 181 ? -17.153 0.772 28.541 1.00 95.94 181 SER A CA 1
ATOM 1470 C C . SER A 1 181 ? -16.070 1.848 28.353 1.00 95.94 181 SER A C 1
ATOM 1472 O O . SER A 1 181 ? -15.826 2.279 27.220 1.00 95.94 181 SER A O 1
ATOM 1474 N N . LEU A 1 182 ? -15.402 2.274 29.432 1.00 96.19 182 LEU A N 1
ATOM 1475 C CA . LEU A 1 182 ? -14.271 3.206 29.370 1.00 96.19 182 LEU A CA 1
ATOM 1476 C C . LEU A 1 182 ? -13.056 2.579 28.678 1.00 96.19 182 LEU A C 1
ATOM 1478 O O . LEU A 1 182 ? -12.440 3.221 27.826 1.00 96.19 182 LEU A O 1
ATOM 1482 N N . ASP A 1 183 ? -12.737 1.327 28.992 1.00 94.44 183 ASP A N 1
ATOM 1483 C CA . ASP A 1 183 ? -11.582 0.634 28.421 1.00 94.44 183 ASP A CA 1
ATOM 1484 C C . ASP A 1 183 ? -11.766 0.337 26.929 1.00 94.44 183 ASP A C 1
ATOM 1486 O O . ASP A 1 183 ? -10.842 0.543 26.140 1.00 94.44 183 ASP A O 1
ATOM 1490 N N . VAL A 1 184 ? -12.974 -0.049 26.507 1.00 95.38 184 VAL A N 1
ATOM 1491 C CA . VAL A 1 184 ? -13.317 -0.208 25.083 1.00 95.38 184 VAL A CA 1
ATOM 1492 C C . VAL A 1 184 ? -13.183 1.120 24.339 1.00 95.38 184 VAL A C 1
ATOM 1494 O O . VAL A 1 184 ? -12.623 1.156 23.245 1.00 95.38 184 VAL A O 1
ATOM 1497 N N . ASN A 1 185 ? -13.635 2.227 24.935 1.00 95.81 185 ASN A N 1
ATOM 1498 C CA . ASN A 1 185 ? -13.472 3.553 24.341 1.00 95.81 185 ASN A CA 1
ATOM 1499 C C . ASN A 1 185 ? -11.991 3.931 24.176 1.00 95.81 185 ASN A C 1
ATOM 1501 O O . ASN A 1 185 ? -11.606 4.394 23.105 1.00 95.81 185 ASN A O 1
ATOM 1505 N N . LYS A 1 186 ? -11.151 3.701 25.195 1.00 94.94 186 LYS A N 1
ATOM 1506 C CA . LYS A 1 186 ? -9.700 3.950 25.108 1.00 94.94 186 LYS A CA 1
ATOM 1507 C C . LYS A 1 186 ? -9.054 3.119 23.999 1.00 94.94 186 LYS A C 1
ATOM 1509 O O . LYS A 1 186 ? -8.321 3.663 23.179 1.00 94.94 186 LYS A O 1
ATOM 1514 N N . LYS A 1 187 ? -9.368 1.820 23.930 1.00 93.56 187 LYS A N 1
ATOM 1515 C CA . LYS A 1 187 ? -8.871 0.926 22.871 1.00 93.56 187 LYS A CA 1
ATOM 1516 C C . LYS A 1 187 ? -9.325 1.373 21.481 1.00 93.56 187 LYS A C 1
ATOM 1518 O O . LYS A 1 187 ? -8.523 1.364 20.557 1.00 93.56 187 LYS A O 1
ATOM 1523 N N . LYS A 1 188 ? -10.573 1.827 21.335 1.00 94.19 188 LYS A N 1
ATOM 1524 C CA . LYS A 1 188 ? -11.087 2.392 20.079 1.00 94.19 188 LYS A CA 1
ATOM 1525 C C . LYS A 1 188 ? -10.315 3.634 19.633 1.00 94.19 188 LYS A C 1
ATOM 1527 O O . LYS A 1 188 ? -10.037 3.760 18.446 1.00 9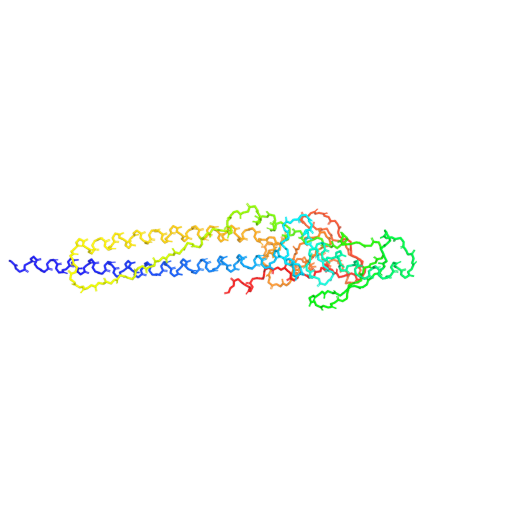4.19 188 LYS A O 1
ATOM 1532 N N . VAL A 1 189 ? -9.991 4.546 20.551 1.00 94.50 189 VAL A N 1
ATOM 1533 C CA . VAL A 1 189 ? -9.186 5.736 20.225 1.00 94.50 189 VAL A CA 1
ATOM 1534 C C . VAL A 1 189 ? -7.813 5.313 19.704 1.00 94.50 189 VAL A C 1
ATOM 1536 O O . VAL A 1 189 ? -7.455 5.696 18.597 1.00 94.50 189 VAL A O 1
ATOM 1539 N N . LEU A 1 190 ? -7.119 4.424 20.424 1.00 92.38 190 LEU A N 1
ATOM 1540 C CA . LEU A 1 190 ? -5.818 3.897 19.993 1.00 92.38 190 LEU A CA 1
ATOM 1541 C C . LEU A 1 190 ? -5.880 3.221 18.616 1.00 92.38 190 LEU A C 1
ATOM 1543 O O . LEU A 1 190 ? -4.979 3.390 17.799 1.00 92.38 190 LEU A O 1
ATOM 1547 N N . GLU A 1 191 ? -6.943 2.466 18.343 1.00 93.19 191 GLU A N 1
ATOM 1548 C CA . GLU A 1 191 ? -7.108 1.785 17.060 1.00 93.19 191 GLU A CA 1
ATOM 1549 C C . GLU A 1 191 ? -7.353 2.763 15.904 1.00 93.19 191 GLU A C 1
ATOM 1551 O O . GLU A 1 191 ? -6.801 2.596 14.817 1.00 93.19 191 GLU A O 1
ATOM 1556 N N . ASN A 1 192 ? -8.118 3.829 16.149 1.00 93.50 192 ASN A N 1
ATOM 1557 C CA . ASN A 1 192 ? -8.297 4.912 15.185 1.00 93.50 192 ASN A CA 1
ATOM 1558 C C . ASN A 1 192 ? -7.000 5.682 14.929 1.00 93.50 192 ASN A C 1
ATOM 1560 O O . ASN A 1 192 ? -6.725 6.035 13.780 1.00 93.50 192 ASN A O 1
ATOM 1564 N N . ASP A 1 193 ? -6.198 5.918 15.965 1.00 93.44 193 ASP A N 1
ATOM 1565 C CA . ASP A 1 193 ? -4.903 6.583 15.829 1.00 93.44 193 ASP A CA 1
ATOM 1566 C C . ASP A 1 193 ? -3.959 5.733 14.970 1.00 93.44 193 ASP A C 1
ATOM 1568 O O . ASP A 1 193 ? -3.375 6.234 14.009 1.00 93.44 193 ASP A O 1
ATOM 1572 N N . ARG A 1 194 ? -3.891 4.420 15.231 1.00 92.06 194 ARG A N 1
ATOM 1573 C CA . ARG A 1 194 ? -3.132 3.462 14.410 1.00 92.06 194 ARG A CA 1
ATOM 1574 C C . ARG A 1 194 ? -3.601 3.449 12.962 1.00 92.06 194 ARG A C 1
ATOM 1576 O O . ARG A 1 194 ? -2.775 3.543 12.059 1.00 92.06 194 ARG A O 1
ATOM 1583 N N . HIS A 1 195 ? -4.914 3.369 12.731 1.00 93.19 195 HIS A N 1
ATOM 1584 C CA . HIS A 1 195 ? -5.482 3.439 11.382 1.00 93.19 195 HIS A CA 1
ATOM 1585 C C . HIS A 1 195 ? -5.074 4.732 10.677 1.00 93.19 195 HIS A C 1
ATOM 1587 O O . HIS A 1 195 ? -4.641 4.693 9.533 1.00 93.19 195 HIS A O 1
ATOM 1593 N N . THR A 1 196 ? -5.165 5.871 11.362 1.00 94.25 196 THR A N 1
ATOM 1594 C CA . THR A 1 196 ? -4.814 7.186 10.805 1.00 94.25 196 THR A CA 1
ATOM 1595 C C . THR A 1 196 ? -3.329 7.282 10.458 1.00 94.25 196 THR A C 1
ATOM 1597 O O . THR A 1 196 ? -2.974 7.843 9.421 1.00 94.25 196 THR A O 1
ATOM 1600 N N . ILE A 1 197 ? -2.454 6.710 11.291 1.00 93.62 197 ILE A N 1
ATOM 1601 C CA . ILE A 1 197 ? -1.018 6.626 11.009 1.00 93.62 197 ILE A CA 1
ATOM 1602 C C . ILE A 1 197 ? -0.782 5.783 9.752 1.00 93.62 197 ILE A C 1
ATOM 1604 O O . ILE A 1 197 ? -0.141 6.272 8.826 1.00 93.62 197 ILE A O 1
ATOM 1608 N N . LEU A 1 198 ? -1.338 4.569 9.676 1.00 93.19 198 LEU A N 1
ATOM 1609 C CA . LEU A 1 198 ? -1.191 3.699 8.499 1.00 93.19 198 LEU A CA 1
ATOM 1610 C C . LEU A 1 198 ? -1.737 4.354 7.231 1.00 93.19 198 LEU A C 1
ATOM 1612 O O . LEU A 1 198 ? -1.079 4.339 6.192 1.00 93.19 198 LEU A O 1
ATOM 1616 N N . ASP A 1 199 ? -2.908 4.982 7.326 1.00 94.06 199 ASP A N 1
ATOM 1617 C CA . ASP A 1 199 ? -3.535 5.715 6.230 1.00 94.06 199 ASP A CA 1
ATOM 1618 C C . ASP A 1 199 ? -2.587 6.800 5.707 1.00 94.06 199 ASP A C 1
ATOM 1620 O O . ASP A 1 199 ? -2.251 6.802 4.523 1.00 94.06 199 ASP A O 1
ATOM 1624 N N . LYS A 1 200 ? -2.022 7.613 6.608 1.00 95.00 200 LYS A N 1
ATOM 1625 C CA . LYS A 1 200 ? -1.051 8.652 6.258 1.00 95.00 200 LYS A CA 1
ATOM 1626 C C . LYS A 1 200 ? 0.227 8.091 5.632 1.00 95.00 200 LYS A C 1
ATOM 1628 O O . LYS A 1 200 ? 0.677 8.635 4.625 1.00 95.00 200 LYS A O 1
ATOM 1633 N N . LEU A 1 201 ? 0.811 7.042 6.214 1.00 94.69 201 LEU A N 1
ATOM 1634 C CA . LEU A 1 201 ? 2.050 6.436 5.714 1.00 94.69 201 LEU A CA 1
ATOM 1635 C C . LEU A 1 201 ? 1.854 5.776 4.345 1.00 94.69 201 LEU A C 1
ATOM 1637 O O . LEU A 1 201 ? 2.769 5.770 3.535 1.00 94.69 201 LEU A O 1
ATOM 1641 N N . SER A 1 202 ? 0.651 5.278 4.053 1.00 95.25 202 SER A N 1
ATOM 1642 C CA . SER A 1 202 ? 0.308 4.657 2.767 1.00 95.25 202 SER A CA 1
ATOM 1643 C C . SER A 1 202 ? -0.020 5.645 1.640 1.00 95.25 202 SER A C 1
ATOM 1645 O O . SER A 1 202 ? -0.171 5.237 0.487 1.00 95.25 202 SER A O 1
ATOM 1647 N N . ASN A 1 203 ? -0.127 6.945 1.936 1.00 96.19 203 ASN A N 1
ATOM 1648 C CA . ASN A 1 203 ? -0.504 7.967 0.957 1.00 96.19 203 ASN A CA 1
ATOM 1649 C C . ASN A 1 203 ? 0.321 7.953 -0.343 1.00 96.19 203 ASN A C 1
ATOM 1651 O O . ASN A 1 203 ? -0.298 8.097 -1.399 1.00 96.19 203 ASN A O 1
ATOM 1655 N N . PRO A 1 204 ? 1.655 7.750 -0.341 1.00 96.38 204 PRO A N 1
ATOM 1656 C CA . PRO A 1 204 ? 2.438 7.766 -1.579 1.00 96.38 204 PRO A CA 1
ATOM 1657 C C . PRO A 1 204 ? 1.974 6.726 -2.618 1.00 96.38 204 PRO A C 1
ATOM 1659 O O . PRO A 1 204 ? 1.995 7.000 -3.819 1.00 96.38 204 PRO A O 1
ATOM 1662 N N . ILE A 1 205 ? 1.499 5.555 -2.176 1.00 96.38 205 ILE A N 1
ATOM 1663 C CA . ILE A 1 205 ? 1.009 4.476 -3.059 1.00 96.38 205 ILE A CA 1
ATOM 1664 C C . ILE A 1 205 ? -0.518 4.467 -3.232 1.00 96.38 205 ILE A C 1
ATOM 1666 O O . ILE A 1 205 ? -1.047 3.640 -3.974 1.00 96.38 205 ILE A O 1
ATOM 1670 N N . ARG A 1 206 ? -1.235 5.383 -2.570 1.00 96.19 206 ARG A N 1
ATOM 1671 C CA . ARG A 1 206 ? -2.705 5.497 -2.613 1.00 96.19 206 ARG A CA 1
ATOM 1672 C C . ARG A 1 206 ? -3.215 6.744 -3.297 1.00 96.19 206 ARG A C 1
ATOM 1674 O O . ARG A 1 206 ? -4.297 6.710 -3.880 1.00 96.19 206 ARG A O 1
ATOM 1681 N N . ASN A 1 207 ? -2.454 7.828 -3.222 1.00 97.06 207 ASN A N 1
ATOM 1682 C CA . ASN A 1 207 ? -2.899 9.147 -3.628 1.00 97.06 207 ASN A CA 1
ATOM 1683 C C . ASN A 1 207 ? -1.993 9.708 -4.713 1.00 97.06 207 ASN A C 1
ATOM 1685 O O . ASN A 1 207 ? -0.775 9.538 -4.702 1.00 97.06 207 ASN A O 1
ATOM 1689 N N . CYS A 1 208 ? -2.602 10.442 -5.638 1.00 97.69 208 CYS A N 1
ATOM 1690 C CA . CYS A 1 208 ? -1.884 11.152 -6.681 1.00 97.69 208 CYS A CA 1
ATOM 1691 C C . CYS A 1 208 ? -0.944 12.196 -6.076 1.00 97.69 208 CYS A C 1
ATOM 1693 O O . CYS A 1 208 ? -1.392 13.100 -5.373 1.00 97.69 208 CYS A O 1
ATOM 1695 N N . ALA A 1 209 ? 0.332 12.167 -6.458 1.00 96.56 209 ALA A N 1
ATOM 1696 C CA . ALA A 1 209 ? 1.315 13.148 -6.002 1.00 96.56 209 ALA A CA 1
ATOM 1697 C C . ALA A 1 209 ? 1.003 14.607 -6.396 1.00 96.56 209 ALA A C 1
ATOM 1699 O O . ALA A 1 209 ? 1.601 15.533 -5.856 1.00 96.56 209 ALA A O 1
ATOM 1700 N N . ARG A 1 210 ? 0.097 14.828 -7.360 1.00 96.88 210 ARG A N 1
ATOM 1701 C CA . ARG A 1 210 ? -0.290 16.169 -7.828 1.00 96.88 210 ARG A CA 1
ATOM 1702 C C . ARG A 1 210 ? -1.585 16.684 -7.210 1.00 96.88 210 ARG A C 1
ATOM 1704 O O . ARG A 1 210 ? -1.629 17.838 -6.809 1.00 96.88 210 ARG A O 1
ATOM 1711 N N . CYS A 1 211 ? -2.657 15.892 -7.236 1.00 97.50 211 CYS A N 1
ATOM 1712 C CA . CYS A 1 211 ? -3.970 16.342 -6.758 1.00 97.50 211 CYS A CA 1
ATOM 1713 C C . CYS A 1 211 ? -4.333 15.806 -5.373 1.00 97.50 211 CYS A C 1
ATOM 1715 O O . CYS A 1 211 ? -5.367 16.195 -4.849 1.00 97.50 211 CYS A O 1
ATOM 1717 N N . HIS A 1 212 ? -3.522 14.909 -4.805 1.00 96.44 212 HIS A N 1
ATOM 1718 C CA . HIS A 1 212 ? -3.738 14.253 -3.511 1.00 96.44 212 HIS A CA 1
ATOM 1719 C C . HIS A 1 212 ? -5.021 13.414 -3.397 1.00 96.44 212 HIS A C 1
ATOM 1721 O O . HIS A 1 212 ? -5.273 12.836 -2.345 1.00 96.44 212 HIS A O 1
ATOM 1727 N N . ASN A 1 213 ? -5.790 13.272 -4.480 1.00 96.44 213 ASN A N 1
ATOM 1728 C CA . ASN A 1 213 ? -6.937 12.372 -4.529 1.00 96.44 213 ASN A CA 1
ATOM 1729 C C . ASN A 1 213 ? -6.477 10.914 -4.595 1.00 96.44 213 ASN A C 1
ATOM 1731 O O . ASN A 1 213 ? -5.461 10.605 -5.232 1.00 96.44 213 ASN A O 1
ATOM 1735 N N . GLN A 1 214 ? -7.271 10.030 -3.995 1.00 95.75 214 GLN A N 1
ATOM 1736 C CA . GLN A 1 214 ? -7.058 8.590 -4.048 1.00 95.75 214 GLN A CA 1
ATOM 1737 C C . GLN A 1 214 ? -7.167 8.055 -5.484 1.00 95.75 214 GLN A C 1
ATOM 1739 O O . GLN A 1 214 ? -7.919 8.572 -6.316 1.00 95.75 214 GLN A O 1
ATOM 1744 N N . TYR A 1 215 ? -6.408 7.005 -5.789 1.00 95.38 215 TYR A N 1
ATOM 1745 C CA . TYR A 1 215 ? -6.492 6.312 -7.066 1.00 95.38 215 TYR A CA 1
ATOM 1746 C C . TYR A 1 215 ? -7.790 5.499 -7.172 1.00 95.38 215 TYR A C 1
ATOM 1748 O O . TYR A 1 215 ? -8.003 4.533 -6.438 1.00 95.38 215 TYR A O 1
ATOM 1756 N N . HIS A 1 216 ? -8.643 5.890 -8.121 1.00 92.94 216 HIS A N 1
ATOM 1757 C CA . HIS A 1 216 ? -9.820 5.117 -8.539 1.00 92.94 216 HIS A CA 1
ATOM 1758 C C . HIS A 1 216 ? -9.500 4.155 -9.694 1.00 92.94 216 HIS A C 1
ATOM 1760 O O . HIS A 1 216 ? -10.015 3.041 -9.743 1.00 92.94 216 HIS A O 1
ATOM 1766 N N . ASN A 1 217 ? -8.605 4.583 -10.590 1.00 93.88 217 ASN A N 1
ATOM 1767 C CA . ASN A 1 217 ? -8.098 3.812 -11.725 1.00 93.88 217 ASN A CA 1
ATOM 1768 C C . ASN A 1 217 ? -6.597 3.552 -11.558 1.00 93.88 217 ASN A C 1
ATOM 1770 O O . ASN A 1 217 ? -5.936 4.185 -10.731 1.00 93.88 217 ASN A O 1
ATOM 1774 N N . THR A 1 218 ? -6.051 2.674 -12.400 1.00 94.75 218 THR A N 1
ATOM 1775 C CA . THR A 1 218 ? -4.615 2.389 -12.475 1.00 94.75 218 THR A CA 1
ATOM 1776 C C . THR A 1 218 ? -3.806 3.682 -12.659 1.00 94.75 218 THR A C 1
ATOM 1778 O O . THR A 1 218 ? -4.014 4.400 -13.644 1.00 94.75 218 THR A O 1
ATOM 1781 N N . PRO A 1 219 ? -2.898 4.023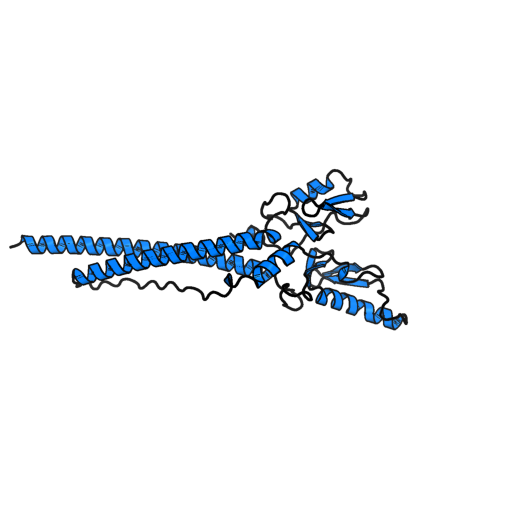 -11.729 1.00 97.19 219 PRO A N 1
ATOM 1782 C CA . PRO A 1 219 ? -2.114 5.242 -11.824 1.00 97.19 219 PRO A CA 1
ATOM 1783 C C . PRO A 1 219 ? -0.930 5.076 -12.784 1.00 97.19 219 PRO A C 1
ATOM 1785 O O . PRO A 1 219 ? -0.584 3.968 -13.186 1.00 97.19 219 PRO A O 1
ATOM 1788 N N . PHE A 1 220 ? -0.286 6.185 -13.144 1.00 97.25 220 PHE A N 1
ATOM 1789 C CA . PHE A 1 220 ? 0.793 6.236 -14.128 1.00 97.25 220 PHE A CA 1
ATOM 1790 C C . PHE A 1 220 ? 2.091 6.743 -13.506 1.00 97.25 220 PHE A C 1
ATOM 1792 O O . PHE A 1 220 ? 2.105 7.793 -12.864 1.00 97.25 220 PHE A O 1
ATOM 1799 N N . ILE A 1 221 ? 3.194 6.034 -13.751 1.00 96.69 221 ILE A N 1
ATOM 1800 C CA . ILE A 1 221 ? 4.544 6.465 -13.382 1.00 96.69 221 ILE A CA 1
ATOM 1801 C C . ILE A 1 221 ? 5.191 7.266 -14.517 1.00 96.69 221 ILE A C 1
ATOM 1803 O O . ILE A 1 221 ? 5.103 6.894 -15.692 1.00 96.69 221 ILE A O 1
ATOM 1807 N N . LEU A 1 222 ? 5.875 8.358 -14.172 1.00 96.00 222 LEU A N 1
ATOM 1808 C CA . LEU A 1 222 ? 6.786 9.060 -15.083 1.00 96.00 222 LEU A CA 1
ATOM 1809 C C . LEU A 1 222 ? 8.188 8.433 -15.033 1.00 96.00 222 LEU A C 1
ATOM 1811 O O . LEU A 1 222 ? 8.559 7.829 -14.032 1.00 96.00 222 LEU A O 1
ATOM 1815 N N . LYS A 1 223 ? 9.038 8.679 -16.042 1.00 94.25 223 LYS A N 1
ATOM 1816 C CA . LYS A 1 223 ? 10.437 8.180 -16.068 1.00 94.25 223 LYS A CA 1
ATOM 1817 C C . LYS A 1 223 ? 11.275 8.556 -14.835 1.00 94.25 223 LYS A C 1
ATOM 1819 O O . LYS A 1 223 ? 12.259 7.895 -14.526 1.00 94.25 223 LYS A O 1
ATOM 1824 N N . CYS A 1 224 ? 10.897 9.624 -14.129 1.00 94.62 224 CYS A N 1
ATOM 1825 C CA . CYS A 1 224 ? 11.540 10.037 -12.881 1.00 94.62 224 CYS A CA 1
ATOM 1826 C C . CYS A 1 224 ? 11.145 9.208 -11.642 1.00 94.62 224 CYS A C 1
ATOM 1828 O O . CYS A 1 224 ? 11.707 9.461 -10.580 1.00 94.62 224 CYS A O 1
ATOM 1830 N N . GLY A 1 225 ? 10.191 8.277 -11.759 1.00 95.38 225 GLY A N 1
ATOM 1831 C CA . GLY A 1 225 ? 9.750 7.373 -10.692 1.00 95.38 225 GLY A CA 1
ATOM 1832 C C . GLY A 1 225 ? 8.543 7.840 -9.865 1.00 95.38 225 GLY A C 1
ATOM 1833 O O . GLY A 1 225 ? 8.097 7.106 -8.989 1.00 95.38 225 GLY A O 1
ATOM 1834 N N . HIS A 1 226 ? 8.001 9.035 -10.128 1.00 96.56 226 HIS A N 1
ATOM 1835 C CA . HIS A 1 226 ? 6.811 9.557 -9.437 1.00 96.56 226 HIS A CA 1
ATOM 1836 C C . HIS A 1 226 ? 5.515 9.127 -10.124 1.00 96.56 226 HIS A C 1
ATOM 1838 O O . HIS A 1 226 ? 5.477 9.029 -11.355 1.00 96.56 226 HIS A O 1
ATOM 1844 N N . VAL A 1 227 ? 4.464 8.917 -9.325 1.00 97.31 227 VAL A N 1
ATOM 1845 C CA . VAL A 1 227 ? 3.185 8.337 -9.753 1.00 97.31 227 VAL A CA 1
ATOM 1846 C C . VAL A 1 227 ? 2.038 9.343 -9.638 1.00 97.31 227 VAL A C 1
ATOM 1848 O O . VAL A 1 227 ? 1.963 10.132 -8.696 1.00 97.31 227 VAL A O 1
ATOM 1851 N N . PHE A 1 228 ? 1.148 9.328 -10.629 1.00 97.62 228 PHE A N 1
ATOM 1852 C CA . PHE A 1 228 ? 0.038 10.267 -10.768 1.00 97.62 228 PHE A CA 1
ATOM 1853 C C . PHE A 1 228 ? -1.233 9.552 -11.219 1.00 97.62 228 PHE A C 1
ATOM 1855 O O . PHE A 1 228 ? -1.175 8.537 -11.909 1.00 97.62 228 PHE A O 1
ATOM 1862 N N . CYS A 1 229 ? -2.399 10.102 -10.878 1.00 97.69 229 CYS A N 1
ATOM 1863 C CA . CYS A 1 229 ? -3.657 9.579 -11.400 1.00 97.69 229 CYS A CA 1
ATOM 1864 C C . CYS A 1 229 ? -3.765 9.824 -12.912 1.00 97.69 229 CYS A C 1
ATOM 1866 O O . CYS A 1 229 ? -3.134 10.735 -13.458 1.00 97.69 229 CYS A O 1
ATOM 1868 N N . GLU A 1 230 ? -4.612 9.041 -13.577 1.00 96.19 230 GLU A N 1
ATOM 1869 C CA . GLU A 1 230 ? -4.869 9.127 -15.017 1.00 96.19 230 GLU A CA 1
ATOM 1870 C C . GLU A 1 230 ? -5.193 10.555 -15.482 1.00 96.19 230 GLU A C 1
ATOM 1872 O O . GLU A 1 230 ? -4.559 11.064 -16.405 1.00 96.19 230 GLU A O 1
ATOM 1877 N N . ALA A 1 231 ? -6.099 11.249 -14.785 1.00 97.06 231 ALA A N 1
ATOM 1878 C CA . ALA A 1 231 ? -6.482 12.621 -15.119 1.00 97.06 231 ALA A CA 1
ATOM 1879 C C . ALA A 1 231 ? -5.290 13.595 -15.068 1.00 97.06 231 ALA A C 1
ATOM 1881 O O . ALA A 1 231 ? -5.083 14.389 -15.985 1.00 97.06 231 ALA A O 1
ATOM 1882 N N . CYS A 1 232 ? -4.456 13.518 -14.024 1.00 97.69 232 CYS A N 1
ATOM 1883 C CA . CYS A 1 232 ? -3.246 14.338 -13.929 1.00 97.69 232 CYS A CA 1
ATOM 1884 C C . CYS A 1 232 ? -2.215 13.980 -15.003 1.00 97.69 232 CYS A C 1
ATOM 1886 O O . CYS A 1 232 ? -1.559 14.887 -15.518 1.00 97.69 232 CYS A O 1
ATOM 1888 N N . ASN A 1 233 ? -2.092 12.695 -15.352 1.00 96.19 233 ASN A N 1
ATOM 1889 C CA . ASN A 1 233 ? -1.217 12.240 -16.426 1.00 96.19 233 ASN A CA 1
ATOM 1890 C C . ASN A 1 233 ? -1.661 12.818 -17.778 1.00 96.19 233 ASN A C 1
ATOM 1892 O O . ASN A 1 233 ? -0.844 13.406 -18.481 1.00 96.19 233 ASN A O 1
ATOM 1896 N N . ILE A 1 234 ? -2.956 12.758 -18.105 1.00 95.50 234 ILE A N 1
ATOM 1897 C CA . ILE A 1 234 ? -3.520 13.361 -19.325 1.00 95.50 234 ILE A CA 1
ATOM 1898 C C . ILE A 1 234 ? -3.161 14.851 -19.409 1.00 95.50 234 ILE A C 1
ATOM 1900 O O . ILE A 1 234 ? -2.633 15.293 -20.428 1.00 95.50 234 ILE A O 1
ATOM 1904 N N . LEU A 1 235 ? -3.348 15.603 -18.319 1.00 96.00 235 LEU A N 1
ATOM 1905 C CA . LEU A 1 235 ? -3.028 17.034 -18.269 1.00 96.00 235 LEU A CA 1
ATOM 1906 C C . LEU A 1 235 ? -1.539 17.338 -18.498 1.00 96.00 235 LEU A C 1
ATOM 1908 O O . LEU A 1 235 ? -1.205 18.391 -19.035 1.00 96.00 235 LEU A O 1
ATOM 1912 N N . PHE A 1 236 ? -0.620 16.452 -18.101 1.00 95.06 236 PHE A N 1
ATOM 1913 C CA . PHE A 1 236 ? 0.805 16.653 -18.393 1.00 95.06 236 PHE A CA 1
ATOM 1914 C C . PHE A 1 236 ? 1.115 16.573 -19.886 1.00 95.06 236 PHE A C 1
ATOM 1916 O O . PHE A 1 236 ? 2.031 17.243 -20.363 1.00 95.06 236 PHE A O 1
ATOM 1923 N N . PHE A 1 237 ? 0.361 15.752 -20.614 1.00 94.88 237 PHE A N 1
ATOM 1924 C CA . PHE A 1 237 ? 0.620 15.455 -22.016 1.00 94.88 237 PHE A CA 1
ATOM 1925 C C . PHE A 1 237 ? -0.344 16.137 -22.995 1.00 94.88 237 PHE A C 1
ATOM 1927 O O . PHE A 1 237 ? -0.171 15.984 -24.204 1.00 94.88 237 PHE A O 1
ATOM 1934 N N . GLU A 1 238 ? -1.319 16.902 -22.500 1.00 93.69 238 GLU A N 1
ATOM 1935 C CA . GLU A 1 238 ? -2.370 17.558 -23.291 1.00 93.69 238 GLU A CA 1
ATOM 1936 C C . GLU A 1 238 ? -1.807 18.447 -24.411 1.00 93.69 238 GLU A C 1
ATOM 1938 O O . GLU A 1 238 ? -2.326 18.464 -25.523 1.00 93.69 238 GLU A O 1
ATOM 1943 N N . ARG A 1 239 ? -0.686 19.131 -24.151 1.00 91.56 239 ARG A N 1
ATOM 1944 C CA . ARG A 1 239 ? -0.043 20.043 -25.115 1.00 91.56 239 ARG A CA 1
ATOM 1945 C C . ARG A 1 239 ? 0.730 19.340 -26.235 1.00 91.56 239 ARG A C 1
ATOM 1947 O O . ARG A 1 239 ? 1.206 20.010 -27.145 1.00 91.56 239 ARG A O 1
ATOM 1954 N N . PHE A 1 240 ? 0.886 18.018 -26.177 1.00 90.19 240 PHE A N 1
ATOM 1955 C CA . PHE A 1 240 ? 1.668 17.254 -27.148 1.00 90.19 240 PHE A CA 1
ATOM 1956 C C . PHE A 1 240 ? 0.746 16.387 -28.006 1.00 90.19 240 PHE A C 1
ATOM 1958 O O . PHE A 1 240 ? -0.036 15.595 -27.474 1.00 90.19 240 PHE A O 1
ATOM 1965 N N . LYS A 1 241 ? 0.886 16.415 -29.336 1.00 85.81 241 LYS A N 1
ATOM 1966 C CA . LYS A 1 241 ? 0.147 15.480 -30.209 1.00 85.81 241 LYS A CA 1
ATOM 1967 C C . LYS A 1 241 ? 0.593 14.050 -29.950 1.00 85.81 241 LYS A C 1
ATOM 1969 O O . LYS A 1 241 ? 1.777 13.842 -29.728 1.00 85.81 241 LYS A O 1
ATOM 1974 N N . LYS A 1 242 ? -0.308 13.061 -30.021 1.00 80.75 242 LYS A N 1
ATOM 1975 C CA . LYS A 1 242 ? -0.049 11.654 -29.628 1.00 80.75 242 LYS A CA 1
ATOM 1976 C C . LYS A 1 242 ? 1.262 11.046 -30.167 1.00 80.75 242 LYS A C 1
ATOM 1978 O O . LYS A 1 242 ? 1.842 10.222 -29.477 1.00 80.75 242 LYS A O 1
ATOM 1983 N N . ILE A 1 243 ? 1.720 11.467 -31.349 1.00 82.94 243 ILE A N 1
ATOM 1984 C CA . ILE A 1 243 ? 2.869 10.908 -32.090 1.00 82.94 243 ILE A CA 1
ATOM 1985 C C . ILE A 1 243 ? 4.031 11.920 -32.167 1.00 82.94 243 ILE A C 1
ATOM 1987 O O . ILE A 1 243 ? 4.815 11.929 -33.112 1.00 82.94 243 ILE A O 1
ATOM 1991 N N . GLU A 1 244 ? 4.127 12.864 -31.238 1.00 87.94 244 GLU A N 1
ATOM 1992 C CA . GLU A 1 244 ? 5.253 13.800 -31.166 1.00 87.94 244 GLU A CA 1
ATOM 1993 C C . GLU A 1 244 ? 6.086 13.523 -29.911 1.00 87.94 244 GLU A C 1
ATOM 1995 O O . GLU A 1 244 ? 5.518 13.125 -28.884 1.00 87.94 244 GLU A O 1
ATOM 2000 N N . PRO A 1 245 ? 7.420 13.723 -29.977 1.00 91.38 245 PRO A N 1
ATOM 2001 C CA . PRO A 1 245 ? 8.252 13.719 -28.787 1.00 91.38 245 PRO A CA 1
ATOM 2002 C C . PRO A 1 245 ? 7.662 14.656 -27.733 1.00 91.38 245 PRO A C 1
ATOM 2004 O O . PRO A 1 245 ? 7.273 15.784 -28.038 1.00 91.38 245 PRO A O 1
ATOM 2007 N N . ALA A 1 246 ? 7.584 14.179 -26.497 1.00 94.00 246 ALA A N 1
ATOM 2008 C CA . ALA A 1 246 ? 7.022 14.938 -25.391 1.00 94.00 246 ALA A CA 1
ATOM 2009 C C . ALA A 1 246 ? 8.071 15.157 -24.310 1.00 94.00 246 ALA A C 1
ATOM 2011 O O . ALA A 1 246 ? 8.951 14.329 -24.079 1.00 94.00 246 ALA A O 1
ATOM 2012 N N . CYS A 1 247 ? 7.971 16.290 -23.631 1.00 94.88 247 CYS A N 1
ATOM 2013 C CA . CYS A 1 247 ? 8.895 16.662 -22.579 1.00 94.88 247 CYS A CA 1
ATOM 2014 C C . CYS A 1 247 ? 8.094 17.171 -21.388 1.00 94.88 247 CYS A C 1
ATOM 2016 O O . CYS A 1 247 ? 7.487 18.237 -21.454 1.00 94.88 247 CYS A O 1
ATOM 2018 N N . VAL A 1 248 ? 8.052 16.389 -20.312 1.00 95.50 248 VAL A N 1
ATOM 2019 C CA . VAL A 1 248 ? 7.237 16.707 -19.135 1.00 95.50 248 VAL A CA 1
ATOM 2020 C C . VAL A 1 248 ? 8.142 16.941 -17.941 1.00 95.50 248 VAL A C 1
ATOM 2022 O O . VAL A 1 248 ? 8.988 16.108 -17.612 1.00 95.50 248 VAL A O 1
ATOM 2025 N N . LYS A 1 249 ? 7.940 18.072 -17.267 1.00 96.56 249 LYS A N 1
ATOM 2026 C CA . LYS A 1 249 ? 8.566 18.362 -15.980 1.00 96.56 249 LYS A CA 1
ATOM 2027 C C . LYS A 1 249 ? 7.709 17.765 -14.866 1.00 96.56 249 LYS A C 1
ATOM 2029 O O . LYS A 1 249 ? 6.532 18.095 -14.751 1.00 96.56 249 LYS A O 1
ATOM 2034 N N . CYS A 1 250 ? 8.291 16.887 -14.056 1.00 96.50 250 CYS A N 1
ATOM 2035 C CA . CYS A 1 250 ? 7.594 16.309 -12.911 1.00 96.50 250 CYS A CA 1
ATOM 2036 C C . CYS A 1 250 ? 7.291 17.399 -11.866 1.00 96.50 250 CYS A C 1
ATOM 2038 O O . CYS A 1 250 ? 8.228 18.088 -11.458 1.00 96.50 250 CYS A O 1
ATOM 2040 N N . PRO A 1 251 ? 6.043 17.547 -11.382 1.00 95.38 251 PRO A N 1
ATOM 2041 C CA . PRO A 1 251 ? 5.717 18.560 -10.378 1.00 95.38 251 PRO A CA 1
ATOM 2042 C C . PRO A 1 251 ? 6.328 18.270 -8.999 1.00 95.38 251 PRO A C 1
ATOM 2044 O O . PRO A 1 251 ? 6.518 19.201 -8.228 1.00 95.38 251 PRO A O 1
ATOM 2047 N N . GLN A 1 252 ? 6.664 17.011 -8.690 1.00 95.12 252 GLN A N 1
ATOM 2048 C CA . GLN A 1 252 ? 7.197 16.627 -7.378 1.00 95.12 252 GLN A CA 1
ATOM 2049 C C . GLN A 1 252 ? 8.711 16.844 -7.267 1.00 95.12 252 GLN A C 1
ATOM 2051 O O . GLN A 1 252 ? 9.189 17.384 -6.278 1.00 95.12 252 GLN A O 1
ATOM 2056 N N . CYS A 1 253 ? 9.484 16.459 -8.290 1.00 96.19 253 CYS A N 1
ATOM 2057 C CA . CYS A 1 253 ? 10.951 16.543 -8.242 1.00 96.19 253 CYS A CA 1
ATOM 2058 C C . CYS A 1 253 ? 11.571 17.505 -9.254 1.00 96.19 253 CYS A C 1
ATOM 2060 O O 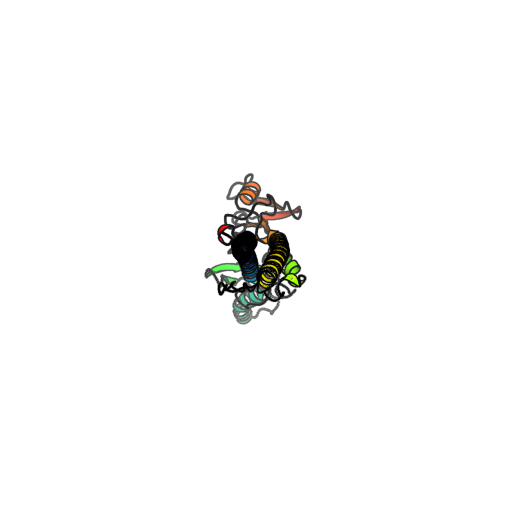. CYS A 1 253 ? 12.793 17.581 -9.351 1.00 96.19 253 CYS A O 1
ATOM 2062 N N . ASN A 1 254 ? 10.756 18.196 -10.056 1.00 96.38 254 ASN A N 1
ATOM 2063 C CA . ASN A 1 254 ? 11.195 19.115 -11.107 1.00 96.38 254 ASN A CA 1
ATOM 2064 C C . ASN A 1 254 ? 12.100 18.502 -12.195 1.00 96.38 254 ASN A C 1
ATOM 2066 O O . ASN A 1 254 ? 12.559 19.233 -13.075 1.00 96.38 254 ASN A O 1
ATOM 2070 N N . LYS A 1 255 ? 12.327 17.179 -12.188 1.00 96.31 255 LYS A N 1
ATOM 2071 C CA . LYS A 1 255 ? 13.104 16.482 -13.219 1.00 96.31 255 LYS A CA 1
ATOM 2072 C C . LYS A 1 255 ? 12.339 16.454 -14.536 1.00 96.31 255 LYS A C 1
ATOM 2074 O O . LYS A 1 255 ? 11.128 16.217 -14.573 1.00 96.31 255 LYS A O 1
ATOM 2079 N N . LEU A 1 256 ? 13.080 16.665 -15.615 1.00 95.81 256 LEU A N 1
ATOM 2080 C CA . LEU A 1 256 ? 12.576 16.630 -16.976 1.00 95.81 256 LEU A CA 1
ATOM 2081 C C . LEU A 1 256 ? 12.563 15.180 -17.480 1.00 95.81 256 LEU A C 1
ATOM 2083 O O . LEU A 1 256 ? 13.566 14.477 -17.388 1.00 95.81 256 LEU A O 1
ATOM 2087 N N . SER A 1 257 ? 11.417 14.719 -17.973 1.00 93.88 257 SER A N 1
ATOM 2088 C CA . SER A 1 257 ? 11.257 13.395 -18.578 1.00 93.88 257 SER A CA 1
ATOM 2089 C C . SER A 1 257 ? 11.024 13.554 -20.075 1.00 93.88 257 SER A C 1
ATOM 2091 O O . SER A 1 257 ? 10.015 14.127 -20.490 1.00 93.88 257 SER A O 1
ATOM 2093 N N . HIS A 1 258 ? 11.958 13.038 -20.871 1.00 94.75 258 HIS A N 1
ATOM 2094 C CA . HIS A 1 258 ? 11.871 13.035 -22.328 1.00 94.75 258 HIS A CA 1
ATOM 2095 C C . HIS A 1 258 ? 11.215 11.747 -22.816 1.00 94.75 258 HIS A C 1
ATOM 2097 O O . HIS A 1 258 ? 11.647 10.656 -22.435 1.00 94.75 258 HIS A O 1
ATOM 2103 N N . TYR A 1 259 ? 10.208 11.885 -23.672 1.00 93.56 259 TYR A N 1
ATOM 2104 C CA . TYR A 1 259 ? 9.484 10.789 -24.301 1.00 93.56 259 TYR A CA 1
ATOM 2105 C C . TYR A 1 259 ? 9.680 10.841 -25.815 1.00 93.56 259 TYR A C 1
ATOM 2107 O O . TYR A 1 259 ? 9.420 11.869 -26.441 1.00 93.56 259 TYR A O 1
ATOM 2115 N N . GLN A 1 260 ? 10.150 9.743 -26.397 1.00 91.88 260 GLN A N 1
ATOM 2116 C CA . GLN A 1 260 ? 10.318 9.582 -27.840 1.00 91.88 260 GLN A CA 1
ATOM 2117 C C . GLN A 1 260 ? 8.960 9.394 -28.534 1.00 91.88 260 GLN A C 1
ATOM 2119 O O . GLN A 1 260 ? 7.950 9.099 -27.898 1.00 91.88 260 GLN A O 1
ATOM 2124 N N . ARG A 1 261 ? 8.948 9.523 -29.866 1.00 86.31 261 ARG A N 1
ATOM 2125 C CA . ARG A 1 261 ? 7.740 9.527 -30.713 1.00 86.31 261 ARG A CA 1
ATOM 2126 C C . ARG A 1 261 ? 6.774 8.352 -30.493 1.00 86.31 261 ARG A C 1
ATOM 2128 O O . ARG A 1 261 ? 5.572 8.513 -30.672 1.00 86.31 261 ARG A O 1
ATOM 2135 N N . ASN A 1 262 ? 7.317 7.200 -30.109 1.00 82.69 262 ASN A N 1
ATOM 2136 C CA . ASN A 1 262 ? 6.594 5.936 -29.970 1.00 82.69 262 ASN A CA 1
ATOM 2137 C C . ASN A 1 262 ? 6.597 5.409 -28.528 1.00 82.69 262 ASN A C 1
ATOM 2139 O O . ASN A 1 262 ? 6.208 4.269 -28.287 1.00 82.69 262 ASN A O 1
ATOM 2143 N N . GLU A 1 263 ? 7.074 6.201 -27.567 1.00 85.88 263 GLU A N 1
ATOM 2144 C CA . GLU A 1 263 ? 7.045 5.802 -26.165 1.00 85.88 263 GLU A CA 1
ATOM 2145 C C . GLU A 1 263 ? 5.672 6.074 -25.552 1.00 85.88 263 GLU A C 1
ATOM 2147 O O . GLU A 1 263 ? 5.030 7.097 -25.808 1.00 85.88 263 GLU A O 1
ATOM 2152 N N . THR A 1 264 ? 5.228 5.161 -24.693 1.00 86.44 264 THR A N 1
ATOM 2153 C CA . THR A 1 264 ? 4.014 5.353 -23.904 1.00 86.44 264 THR A CA 1
ATOM 2154 C C . THR A 1 264 ? 4.184 6.531 -22.944 1.00 86.44 264 THR A C 1
ATOM 2156 O O . THR A 1 264 ? 5.214 6.699 -22.284 1.00 86.44 264 THR A O 1
ATOM 2159 N N . ARG A 1 265 ? 3.157 7.383 -22.884 1.00 88.75 265 ARG A N 1
ATOM 2160 C CA . ARG A 1 265 ? 3.125 8.601 -22.064 1.00 88.75 265 ARG A CA 1
ATOM 2161 C C . ARG A 1 265 ? 2.844 8.257 -20.610 1.00 88.75 265 ARG A C 1
ATOM 2163 O O . ARG A 1 265 ? 1.700 8.262 -20.157 1.00 88.75 265 ARG A O 1
ATOM 2170 N N . GLY A 1 266 ? 3.924 7.930 -19.915 1.00 89.19 266 GLY A N 1
ATOM 2171 C CA . GLY A 1 266 ? 3.857 7.259 -18.627 1.00 89.19 266 GLY A CA 1
ATOM 2172 C C . GLY A 1 266 ? 3.555 5.770 -18.791 1.00 89.19 266 GLY A C 1
ATOM 2173 O O . GLY A 1 266 ? 3.216 5.289 -19.876 1.00 89.19 266 GLY A O 1
ATOM 2174 N N . THR A 1 267 ? 3.705 5.039 -17.694 1.00 94.06 267 THR A N 1
ATOM 2175 C CA . THR A 1 267 ? 3.433 3.599 -17.644 1.00 94.06 267 THR A CA 1
ATOM 2176 C C . THR A 1 267 ? 2.457 3.331 -16.518 1.00 94.06 267 THR A C 1
ATOM 2178 O O . THR A 1 267 ? 2.681 3.779 -15.397 1.00 94.06 267 THR A O 1
ATOM 2181 N N . ALA A 1 268 ? 1.355 2.653 -16.829 1.00 96.12 268 ALA A N 1
ATOM 2182 C CA . ALA A 1 268 ? 0.378 2.248 -15.828 1.00 96.12 268 ALA A CA 1
ATOM 2183 C C . ALA A 1 268 ? 1.055 1.333 -14.791 1.00 96.12 268 ALA A C 1
ATOM 2185 O O . ALA A 1 268 ? 1.834 0.474 -15.187 1.00 96.12 268 ALA A O 1
ATOM 2186 N N . ILE A 1 269 ? 0.802 1.523 -13.496 1.00 95.94 269 ILE A N 1
ATOM 2187 C CA . ILE A 1 269 ? 1.384 0.725 -12.405 1.00 95.94 269 ILE A CA 1
ATOM 2188 C C . ILE A 1 269 ? 0.316 -0.165 -11.794 1.00 95.94 269 ILE A C 1
ATOM 2190 O O . ILE A 1 269 ? -0.736 0.331 -11.404 1.00 95.94 269 ILE A O 1
ATOM 2194 N N . TYR A 1 270 ? 0.610 -1.455 -11.647 1.00 93.81 270 TYR A N 1
ATOM 2195 C CA . TYR A 1 270 ? -0.337 -2.425 -11.082 1.00 93.81 270 TYR A CA 1
ATOM 2196 C C . TYR A 1 270 ? -0.114 -2.728 -9.595 1.00 93.81 270 TYR A C 1
ATOM 2198 O O . TYR A 1 270 ? -0.927 -3.416 -8.989 1.00 93.81 270 TYR A O 1
ATOM 2206 N N . THR A 1 271 ? 0.936 -2.171 -8.991 1.00 91.88 271 THR A N 1
ATOM 2207 C CA . THR A 1 271 ? 1.195 -2.244 -7.547 1.00 91.88 271 THR A CA 1
ATOM 2208 C C . THR A 1 271 ? 0.764 -0.934 -6.890 1.00 91.88 271 THR A C 1
ATOM 2210 O O . THR A 1 271 ? 1.529 0.027 -6.833 1.00 91.88 271 THR A O 1
ATOM 2213 N N . PHE A 1 272 ? -0.492 -0.863 -6.459 1.00 91.75 272 PHE A N 1
ATOM 2214 C CA . PHE A 1 272 ? -1.067 0.272 -5.733 1.00 91.75 272 PHE A CA 1
ATOM 2215 C C . PHE A 1 272 ? -2.293 -0.191 -4.944 1.00 91.75 272 PHE A C 1
ATOM 2217 O O . PHE A 1 272 ? -2.866 -1.238 -5.245 1.00 91.75 272 PHE A O 1
ATOM 2224 N N . ILE A 1 273 ? -2.724 0.611 -3.972 1.00 90.19 273 ILE A N 1
ATOM 2225 C CA . ILE A 1 273 ? -3.941 0.327 -3.204 1.00 90.19 273 ILE A CA 1
ATOM 2226 C C . ILE A 1 273 ? -5.096 1.128 -3.809 1.00 90.19 273 ILE A C 1
ATOM 2228 O O . ILE A 1 273 ? -5.112 2.363 -3.765 1.00 90.19 273 ILE A O 1
ATOM 2232 N N . ASN A 1 274 ? -6.071 0.422 -4.377 1.00 88.12 274 ASN A N 1
ATOM 2233 C CA . ASN A 1 274 ? -7.274 1.018 -4.950 1.00 88.12 274 ASN A CA 1
ATOM 2234 C C . ASN A 1 274 ? -8.284 1.369 -3.844 1.00 88.12 274 ASN A C 1
ATOM 2236 O O . ASN A 1 274 ? -8.454 0.628 -2.878 1.00 88.12 274 ASN A O 1
ATOM 2240 N N . SER A 1 275 ? -9.015 2.472 -4.019 1.00 81.38 275 SER A N 1
ATOM 2241 C CA . SER A 1 275 ? -10.242 2.774 -3.263 1.00 81.38 275 SER A CA 1
ATOM 2242 C C . SER A 1 275 ? -11.207 1.589 -3.117 1.00 81.38 275 SER A C 1
ATOM 2244 O O . SER A 1 275 ? -11.768 1.401 -2.043 1.00 81.38 275 SER A O 1
ATOM 2246 N N . SER A 1 276 ? -11.349 0.743 -4.141 1.00 81.12 276 SER A N 1
ATOM 2247 C CA . SER A 1 276 ? -12.243 -0.421 -4.097 1.00 81.12 276 SER A CA 1
ATOM 2248 C C . SER A 1 276 ? -11.775 -1.551 -3.175 1.00 81.12 276 SER A C 1
ATOM 2250 O O . SER A 1 276 ? -12.559 -2.442 -2.888 1.00 81.12 276 SER A O 1
ATOM 2252 N N . GLN A 1 277 ? -10.511 -1.559 -2.741 1.00 75.44 277 GLN A N 1
ATOM 2253 C CA . GLN A 1 277 ? -9.979 -2.569 -1.813 1.00 75.44 277 GLN A CA 1
ATOM 2254 C C . GLN A 1 277 ? -10.248 -2.213 -0.341 1.00 75.44 277 GLN A C 1
ATOM 2256 O O . GLN A 1 277 ? -9.856 -2.962 0.545 1.00 75.44 277 GLN A O 1
ATOM 2261 N N . MET A 1 278 ? -10.859 -1.052 -0.084 1.00 70.19 278 MET A N 1
ATOM 2262 C CA . MET A 1 278 ? -10.930 -0.408 1.234 1.00 70.19 278 MET A CA 1
ATOM 2263 C C . MET A 1 278 ? -12.373 -0.158 1.714 1.00 70.19 278 MET A C 1
ATOM 2265 O O . MET A 1 278 ? -12.576 0.574 2.689 1.00 70.19 278 MET A O 1
ATOM 2269 N N . HIS A 1 279 ? -13.360 -0.716 1.009 1.00 62.22 279 HIS A N 1
ATOM 2270 C CA . HIS A 1 279 ? -14.799 -0.589 1.254 1.00 62.22 279 HIS A CA 1
ATOM 2271 C C . HIS A 1 279 ? -15.452 -1.966 1.255 1.00 62.22 279 HIS A C 1
ATOM 2273 O O . HIS A 1 279 ? -16.367 -2.153 2.087 1.00 62.22 279 HIS A O 1
#